Protein AF-0000000080299837 (afdb_homodimer)

Solvent-accessible surface area (backbone atoms only — not comparable to full-atom values): 19880 Å² total; per-residue (Å²): 116,81,46,73,67,51,47,51,30,42,38,20,53,54,34,51,61,45,67,79,32,87,87,33,42,41,55,60,46,53,35,42,39,52,46,53,14,32,24,50,31,26,43,76,69,47,40,73,75,50,91,54,60,31,30,46,52,96,68,22,53,34,41,49,59,63,48,52,47,48,40,41,57,57,64,48,94,64,79,73,88,48,62,82,64,42,62,65,49,46,41,59,93,62,23,40,37,66,84,62,75,44,54,62,91,61,51,50,72,69,50,47,52,29,43,50,53,28,44,73,70,45,71,85,52,54,43,66,58,46,25,59,65,45,59,36,62,36,34,48,52,20,55,57,43,29,76,79,34,68,80,45,22,65,47,48,71,63,41,38,16,50,55,60,62,34,49,69,67,46,49,49,50,33,44,52,54,51,54,53,52,56,71,76,101,116,82,46,73,67,49,47,51,31,41,38,20,53,53,32,50,62,45,68,79,31,89,87,34,44,41,54,60,46,53,34,42,39,53,48,52,14,31,25,49,31,26,41,74,70,45,40,72,76,50,93,53,59,32,29,45,51,95,68,22,55,34,40,48,60,63,50,52,46,48,41,40,55,58,65,48,94,65,78,75,88,50,62,84,64,42,62,65,49,45,39,58,95,64,25,40,39,66,84,62,74,44,56,62,92,62,52,51,72,71,47,46,54,30,43,50,53,28,45,73,71,44,71,85,51,56,44,67,58,46,25,59,65,46,58,36,62,36,34,47,51,18,54,56,43,27,75,76,35,70,81,44,22,64,47,50,70,63,42,38,16,50,55,61,63,32,50,71,67,46,50,51,52,34,46,52,53,51,54,53,52,56,70,73,98

Radius of gyration: 21.67 Å; Cα contacts (8 Å, |Δi|>4): 555; c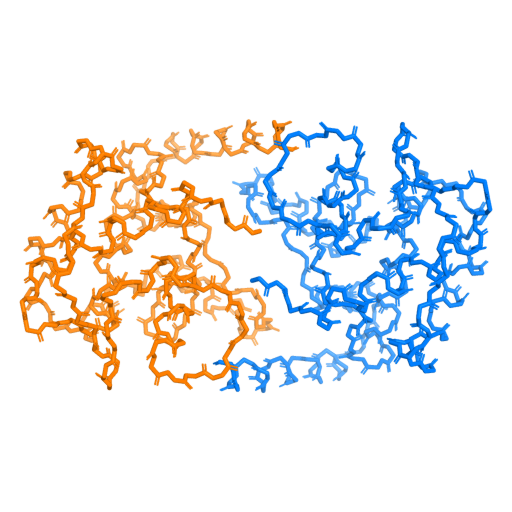hains: 2; bounding box: 44×64×51 Å

InterPro domains:
  IPR025272 Antitoxin SocA-like, Panacea domain [PF13274] (30-139)

Sequence (370 aa):
MKTAIQIAKIRAVVLYIMQSFTQGVDYIKLFKILYFAQQDHLVKYGKVIVEDSFRALKHGPVPAYTYKALQIAEGKPLDGNFDEFLSDIEVRDKKVYTSAVPDMDYISGANKRCLDAAIAKYKDTDPYDLSDLSHDSAWEEAMTRIQDDPQKNFITIIDIARAGKATEDMVDYIREKQIVKNALSMKTAIQIAKIRAVVLYIMQSFTQGVDYIKLFKILYFAQQDHLVKYGKVIVEDSFRALKHGPVPAYTYKALQIAEGKPLDGNFDEFLSDIEVRDKKVYTSAVPDMDYISGANKRCLDAAIAKYKDTDPYDLSDLSHDSAWEEAMTRIQDDPQKNFITIIDIARAGKATEDMVDYIREKQIVKNALS

Secondary structure (DSSP, 8-state):
---HHHHHHHHHHHHHHHTT-TT-EEHHHHHHHHHHHHHHHHHHHSS-SS---EEEETTEEEEHHHHHHHHHHTT----S--HHHHTTEEEETTEEEE-----GGG--HHHHHHHHHHHHHHTTS-HHHHHHHH--HHHHHHHHHHHH-TTTTEE-HHHHHHHTT--HHHHHHHHHHHHHHHHH-/---HHHHHHHHHHHHHHHTT-TT-EEHHHHHHHHHHHHHHHHHHHSS-SS---EEEETTEEEEHHHHHHHHHHTT----S--HHHHTTEEEETTEEEE-----GGG--HHHHHHHHHHHHHHTTS-HHHHHHHH--HHHHHHHHHHHH-TTTTEE-HHHHHHHTT--HHHHHHHHHHHHHHHHH-

Organism: Bacteroides stercoris (NCBI:txid46506)

Nearest PDB structures (foldseek):
  8xks-assembly1_B  TM=2.057E-01  e=2.470E+00  Chlamydomonas reinhardtii
  8xks-assembly1_B  TM=2.056E-01  e=2.881E+00  Chlamydomonas reinhardtii

pLDDT: mean 95.59, std 5.75, range [63.03, 98.88]

Foldseek 3Di:
DDDPLLLLQVLLLLQVLCVVPQPWDAQLLSQLLQLQLQLVLCQVPVDGSGPFWWFADDLATGRDVVVVLQVVLQPDPDDDDSCVSCPQWHDDPRTIHGPDHHDCVSADPSSVVSSVVSCVVPVPPDSSVSSVVNCFPQNVVQVVVCVVPVVSGTRDSLSSNVSSVRDPVSSVVSVVVVVVVVVVD/DDDPLLLLQVLLLLQALCVLPQPWDAQLLSQLLQLQLQLVLCQVPVDGSGPFWWFADDLATGRDVVVVLQVVLQPDPDDDDSCVSCPQWHDDPRTIHGPDHHDCVSADPSSVVSSVVSCVVPVPPDSSVSSVVRCFPQNVVQVVVCVVPVVSGTRDSLSSNVSSVRDPVSSVVSVVVVVVVVVVD

Structure (mmCIF, N/CA/C/O backbone):
data_AF-0000000080299837-model_v1
#
loop_
_entity.id
_entity.type
_entity.pdbx_description
1 polymer 'DUF4065 domain-containing protein'
#
loop_
_atom_site.group_PDB
_atom_site.id
_atom_site.type_symbol
_atom_site.label_atom_id
_atom_site.label_alt_id
_atom_site.label_comp_id
_atom_site.label_asym_id
_atom_site.label_entity_id
_atom_site.label_seq_id
_atom_site.pdbx_PDB_ins_code
_atom_site.Cartn_x
_atom_site.Cartn_y
_atom_site.Cartn_z
_atom_site.occupancy
_atom_site.B_iso_or_equiv
_atom_site.auth_seq_id
_atom_site.auth_comp_id
_atom_site.auth_asym_id
_atom_site.auth_atom_id
_atom_site.pdbx_PDB_model_num
ATOM 1 N N . MET A 1 1 ? -8.008 -1.471 3.404 1 66 1 MET A N 1
ATOM 2 C CA . MET A 1 1 ? -8.477 -2.732 3.969 1 66 1 MET A CA 1
ATOM 3 C C . MET A 1 1 ? -9.18 -3.578 2.908 1 66 1 MET A C 1
ATOM 5 O O . MET A 1 1 ? -9.883 -3.045 2.049 1 66 1 MET A O 1
ATOM 9 N N . LYS A 1 2 ? -8.836 -4.836 2.996 1 81.69 2 LYS A N 1
ATOM 10 C CA . LYS A 1 2 ? -9.445 -5.73 2.021 1 81.69 2 LYS A CA 1
ATOM 11 C C . LYS A 1 2 ? -10.898 -6.031 2.385 1 81.69 2 LYS A C 1
ATOM 13 O O . LYS A 1 2 ? -11.25 -6.066 3.564 1 81.69 2 LYS A O 1
ATOM 18 N N . THR A 1 3 ? -11.742 -6.219 1.388 1 86.31 3 THR A N 1
ATOM 19 C CA . THR A 1 3 ? -13.141 -6.582 1.595 1 86.31 3 THR A CA 1
ATOM 20 C C . THR A 1 3 ? -13.273 -8.062 1.93 1 86.31 3 THR A C 1
ATOM 22 O O . THR A 1 3 ? -12.336 -8.844 1.704 1 86.31 3 THR A O 1
ATOM 25 N N . ALA A 1 4 ? -14.445 -8.445 2.43 1 88.5 4 ALA A N 1
ATOM 26 C CA . ALA A 1 4 ? -14.719 -9.844 2.748 1 88.5 4 ALA A CA 1
ATOM 27 C C . ALA A 1 4 ? -14.625 -10.719 1.501 1 88.5 4 ALA A C 1
ATOM 29 O O . ALA A 1 4 ? -14.148 -11.859 1.566 1 88.5 4 ALA A O 1
ATOM 30 N N . ILE A 1 5 ? -15.086 -10.172 0.392 1 92.56 5 ILE A N 1
ATOM 31 C CA . ILE A 1 5 ? -15.078 -10.922 -0.856 1 92.56 5 ILE A CA 1
ATOM 32 C C . ILE A 1 5 ? -13.641 -11.102 -1.346 1 92.56 5 ILE A C 1
ATOM 34 O O . ILE A 1 5 ? -13.281 -12.172 -1.837 1 92.56 5 ILE A O 1
ATOM 38 N N . GLN A 1 6 ? -12.828 -10.062 -1.2 1 93.88 6 GLN A N 1
ATOM 39 C CA . GLN A 1 6 ? -11.43 -10.148 -1.587 1 93.88 6 GLN A CA 1
ATOM 40 C C . GLN A 1 6 ? -10.688 -11.18 -0.744 1 93.88 6 GLN A C 1
ATOM 42 O O . GLN A 1 6 ? -9.891 -11.961 -1.269 1 93.88 6 GLN A O 1
ATOM 47 N N . ILE A 1 7 ? -11.016 -11.18 0.531 1 94.94 7 ILE A N 1
ATOM 48 C CA . ILE A 1 7 ? -10.391 -12.117 1.458 1 94.94 7 ILE A CA 1
ATOM 49 C C . ILE A 1 7 ? -10.812 -13.539 1.119 1 94.94 7 ILE A C 1
ATOM 51 O O . ILE A 1 7 ? -9.977 -14.453 1.08 1 94.94 7 ILE A O 1
ATOM 55 N N . ALA A 1 8 ? -12.07 -13.719 0.83 1 96.38 8 ALA A N 1
ATOM 56 C CA . ALA A 1 8 ? -12.594 -15.039 0.482 1 96.38 8 ALA A CA 1
ATOM 57 C C . ALA A 1 8 ? -11.945 -15.57 -0.792 1 96.38 8 ALA A C 1
ATOM 59 O O . ALA A 1 8 ? -11.664 -16.766 -0.902 1 96.38 8 ALA A O 1
ATOM 60 N N . LYS A 1 9 ? -11.742 -14.695 -1.702 1 97.81 9 LYS A N 1
ATOM 61 C CA . LYS A 1 9 ? -11.117 -15.094 -2.961 1 97.81 9 LYS A CA 1
ATOM 62 C C . LYS A 1 9 ? -9.656 -15.477 -2.754 1 97.81 9 LYS A C 1
ATOM 64 O O . LYS A 1 9 ? -9.188 -16.469 -3.297 1 97.81 9 LYS A O 1
ATOM 69 N N . ILE A 1 10 ? -8.914 -14.664 -2.021 1 98.38 10 ILE A N 1
ATOM 70 C CA . ILE A 1 10 ? -7.531 -14.984 -1.71 1 98.38 10 ILE A CA 1
ATOM 71 C C . ILE A 1 10 ? -7.457 -16.359 -1.036 1 98.38 10 ILE A C 1
ATOM 73 O O . ILE A 1 10 ? -6.641 -17.203 -1.415 1 98.38 10 ILE A O 1
ATOM 77 N N . ARG A 1 11 ? -8.312 -16.531 -0.1 1 98.31 11 ARG A N 1
ATOM 78 C CA . ARG A 1 11 ? -8.336 -17.781 0.636 1 98.31 11 ARG A CA 1
ATOM 79 C C . ARG A 1 11 ? -8.633 -18.953 -0.295 1 98.31 11 ARG A C 1
ATOM 81 O O . ARG A 1 11 ? -7.957 -19.984 -0.231 1 98.31 11 ARG A O 1
ATOM 88 N N . ALA A 1 12 ? -9.633 -18.828 -1.131 1 98.75 12 ALA A N 1
ATOM 89 C CA . ALA A 1 12 ? -10.008 -19.906 -2.055 1 98.75 12 ALA A CA 1
ATOM 90 C C . ALA A 1 12 ? -8.844 -20.281 -2.957 1 98.75 12 ALA A C 1
ATOM 92 O O . ALA A 1 12 ? -8.594 -21.469 -3.191 1 98.75 12 ALA A O 1
ATOM 93 N N . VAL A 1 13 ? -8.148 -19.328 -3.432 1 98.81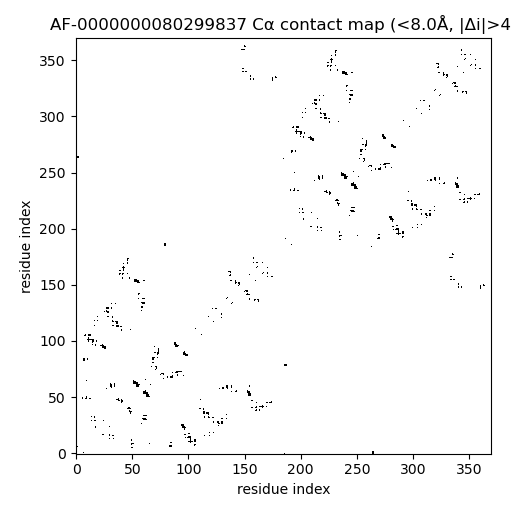 13 VAL A N 1
ATOM 94 C CA . VAL A 1 13 ? -7.047 -19.547 -4.363 1 98.81 13 VAL A CA 1
ATOM 95 C C . VAL A 1 13 ? -5.891 -20.234 -3.637 1 98.81 13 VAL A C 1
ATOM 97 O O . VAL A 1 13 ? -5.289 -21.172 -4.16 1 98.81 13 VAL A O 1
ATOM 100 N N . VAL A 1 14 ? -5.555 -19.766 -2.443 1 98.69 14 VAL A N 1
ATOM 101 C CA . VAL A 1 14 ? -4.484 -20.359 -1.647 1 98.69 14 VAL A CA 1
ATOM 102 C C . VAL A 1 14 ? -4.816 -21.828 -1.354 1 98.69 14 VAL A C 1
ATOM 104 O O . VAL A 1 14 ? -3.977 -22.703 -1.538 1 98.69 14 VAL A O 1
ATOM 107 N N . LEU A 1 15 ? -6.047 -22.062 -0.951 1 98.5 15 LEU A N 1
ATOM 108 C CA . LEU A 1 15 ? -6.477 -23.422 -0.647 1 98.5 15 LEU A CA 1
ATOM 109 C C . LEU A 1 15 ? -6.434 -24.297 -1.896 1 98.5 15 LEU A C 1
ATOM 111 O O . LEU A 1 15 ? -6.125 -25.484 -1.815 1 98.5 15 LEU A O 1
ATOM 115 N N . TYR A 1 16 ? -6.781 -23.734 -3 1 98.75 16 TYR A N 1
ATOM 116 C CA . TYR A 1 16 ? -6.754 -24.484 -4.254 1 98.75 16 TYR A CA 1
ATOM 117 C C . TYR A 1 16 ? -5.348 -24.984 -4.562 1 98.75 16 TYR A C 1
ATOM 119 O O . TYR A 1 16 ? -5.16 -26.156 -4.914 1 98.75 16 TYR A O 1
ATOM 127 N N . ILE A 1 17 ? -4.371 -24.125 -4.461 1 98.69 17 ILE A N 1
ATOM 128 C CA . ILE A 1 17 ? -2.982 -24.5 -4.688 1 98.69 17 ILE A CA 1
ATOM 129 C C . ILE A 1 17 ? -2.576 -25.594 -3.695 1 98.69 17 ILE A C 1
ATOM 131 O O . ILE A 1 17 ? -1.934 -26.578 -4.07 1 98.69 17 ILE A O 1
ATOM 135 N N . MET A 1 18 ? -2.992 -25.453 -2.492 1 98 18 MET A N 1
ATOM 136 C CA . MET A 1 18 ? -2.545 -26.312 -1.403 1 98 18 MET A CA 1
ATOM 137 C C . MET A 1 18 ? -3.084 -27.719 -1.577 1 98 18 MET A C 1
ATOM 139 O O . MET A 1 18 ? -2.553 -28.672 -0.994 1 98 18 MET A O 1
ATOM 143 N N . GLN A 1 19 ? -4.125 -27.922 -2.336 1 96.81 19 GLN A N 1
ATOM 144 C CA . GLN A 1 19 ? -4.688 -29.25 -2.576 1 96.81 19 GLN A CA 1
ATOM 145 C C . GLN A 1 19 ? -3.648 -30.188 -3.186 1 96.81 19 GLN A C 1
ATOM 147 O O . GLN A 1 19 ? -3.736 -31.406 -3.029 1 96.81 19 GLN A O 1
ATOM 152 N N . SER A 1 20 ? -2.717 -29.625 -3.789 1 96.06 20 SER A N 1
ATOM 153 C CA . SER A 1 20 ? -1.698 -30.438 -4.457 1 96.06 20 SER A CA 1
ATOM 154 C C . SER A 1 20 ? -0.569 -30.797 -3.502 1 96.06 20 SER A C 1
ATOM 156 O O . SER A 1 20 ? 0.362 -31.516 -3.879 1 96.06 20 SER A O 1
ATOM 158 N N . PHE A 1 21 ? -0.669 -30.312 -2.271 1 96.75 21 PHE A N 1
ATOM 159 C CA . PHE A 1 21 ? 0.379 -30.531 -1.285 1 96.75 21 PHE A CA 1
ATOM 160 C C . PHE A 1 21 ? -0.2 -31.141 -0.009 1 96.75 21 PHE A C 1
ATOM 162 O O . PHE A 1 21 ? -0.287 -30.453 1.017 1 96.75 21 PHE A O 1
ATOM 169 N N . THR A 1 22 ? -0.445 -32.406 0.002 1 90.62 22 THR A N 1
ATOM 170 C CA . THR A 1 22 ? -1.14 -33.094 1.079 1 90.62 22 THR A CA 1
ATOM 171 C C . THR A 1 22 ? -0.284 -33.125 2.342 1 90.62 22 THR A C 1
ATOM 173 O O . THR A 1 22 ? -0.805 -33.281 3.447 1 90.62 22 THR A O 1
ATOM 176 N N . GLN A 1 23 ? 1.011 -33 2.18 1 94 23 GLN A N 1
ATOM 177 C CA . GLN A 1 23 ? 1.896 -33.031 3.338 1 94 23 GLN A CA 1
ATOM 178 C C . GLN A 1 23 ? 2.354 -31.609 3.703 1 94 23 GLN A C 1
ATOM 180 O O . GLN A 1 23 ? 3.383 -31.438 4.359 1 94 23 GLN A O 1
ATOM 185 N N . GLY A 1 24 ? 1.698 -30.672 3.193 1 96.81 24 GLY A N 1
ATOM 186 C CA . GLY A 1 24 ? 2.057 -29.297 3.463 1 96.81 24 GLY A CA 1
ATOM 187 C C . GLY A 1 24 ? 2.939 -28.688 2.389 1 96.81 24 GLY A C 1
ATOM 188 O O . GLY A 1 24 ? 3.447 -29.391 1.52 1 96.81 24 GLY A O 1
ATOM 189 N N . VAL A 1 25 ? 3.051 -27.391 2.4 1 98.06 25 VAL A N 1
ATOM 190 C CA . VAL A 1 25 ? 3.877 -26.672 1.437 1 98.06 25 VAL A CA 1
ATOM 191 C C . VAL A 1 25 ? 4.574 -25.5 2.127 1 98.06 25 VAL A C 1
ATOM 193 O O . VAL A 1 25 ? 3.994 -24.844 2.994 1 98.06 25 VAL A O 1
ATOM 196 N N . ASP A 1 26 ? 5.82 -25.328 1.762 1 97.56 26 ASP A N 1
ATOM 197 C C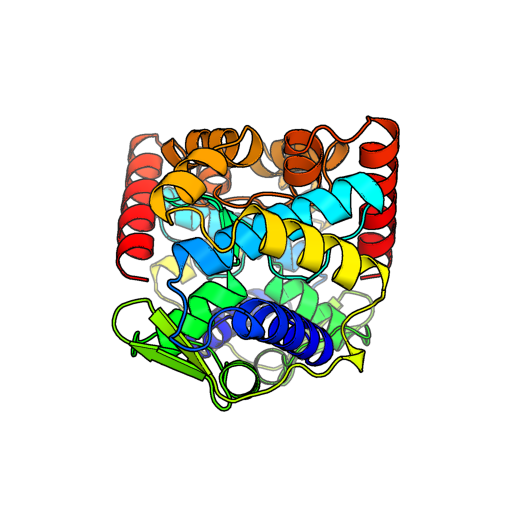A . ASP A 1 26 ? 6.539 -24.219 2.371 1 97.56 26 ASP A CA 1
ATOM 198 C C . ASP A 1 26 ? 6.117 -22.891 1.751 1 97.56 26 ASP A C 1
ATOM 200 O O . ASP A 1 26 ? 5.551 -22.859 0.657 1 97.56 26 ASP A O 1
ATOM 204 N N . TYR A 1 27 ? 6.422 -21.766 2.475 1 97 27 TYR A N 1
ATOM 205 C CA . TYR A 1 27 ? 6.078 -20.406 2.049 1 97 27 TYR A CA 1
ATOM 206 C C . TYR A 1 27 ? 6.57 -20.141 0.632 1 97 27 TYR A C 1
ATOM 208 O O . TYR A 1 27 ? 5.809 -19.672 -0.216 1 97 27 TYR A O 1
ATOM 216 N N . ILE A 1 28 ? 7.812 -20.469 0.418 1 97.81 28 ILE A N 1
ATOM 217 C CA . ILE A 1 28 ? 8.469 -20.094 -0.831 1 97.81 28 ILE A CA 1
ATOM 218 C C . ILE A 1 28 ? 7.746 -20.75 -2.008 1 97.81 28 ILE A C 1
ATOM 220 O O . ILE A 1 28 ? 7.344 -20.062 -2.951 1 97.81 28 ILE A O 1
ATOM 224 N N . LYS A 1 29 ? 7.523 -22.031 -1.945 1 97.81 29 LYS A N 1
ATOM 225 C CA . LYS A 1 29 ? 6.859 -22.734 -3.033 1 97.81 29 LYS A CA 1
ATOM 226 C C . LYS A 1 29 ? 5.438 -22.219 -3.242 1 97.81 29 LYS A C 1
ATOM 228 O O . LYS A 1 29 ? 5.023 -21.969 -4.375 1 97.81 29 LYS A O 1
ATOM 233 N N . LEU A 1 30 ? 4.691 -22.031 -2.168 1 98.56 30 LEU A N 1
ATOM 234 C CA . LEU A 1 30 ? 3.316 -21.547 -2.238 1 98.56 30 LEU A CA 1
ATOM 235 C C . LEU A 1 30 ? 3.254 -20.172 -2.902 1 98.56 30 LEU A C 1
ATOM 237 O O . LEU A 1 30 ? 2.473 -19.969 -3.834 1 98.56 30 LEU A O 1
ATOM 241 N N . PHE A 1 31 ? 4.094 -19.266 -2.449 1 98.62 31 PHE A N 1
ATOM 242 C CA . PHE A 1 31 ? 4.074 -17.891 -2.93 1 98.62 31 PHE A CA 1
ATOM 243 C C . PHE A 1 31 ? 4.508 -17.812 -4.391 1 98.62 31 PHE A C 1
ATOM 245 O O . PHE A 1 31 ? 3.963 -17.031 -5.164 1 98.62 31 PHE A O 1
ATOM 252 N N . LYS A 1 32 ? 5.488 -18.656 -4.746 1 98.75 32 LYS A N 1
ATOM 253 C CA . LYS A 1 32 ? 5.988 -18.594 -6.113 1 98.75 32 LYS A CA 1
ATOM 254 C C . LYS A 1 32 ? 4.977 -19.188 -7.094 1 98.75 32 LYS A C 1
ATOM 256 O O . LYS A 1 32 ? 4.812 -18.672 -8.203 1 98.75 32 LYS A O 1
ATOM 261 N N . ILE A 1 33 ? 4.348 -20.219 -6.684 1 98.75 33 ILE A N 1
ATOM 262 C CA . ILE A 1 33 ? 3.32 -20.781 -7.547 1 98.75 33 ILE A CA 1
ATOM 263 C C . ILE A 1 33 ? 2.199 -19.766 -7.754 1 98.75 33 ILE A C 1
ATOM 265 O O . ILE A 1 33 ? 1.745 -19.562 -8.883 1 98.75 33 ILE A O 1
ATOM 269 N N . LEU A 1 34 ? 1.755 -19.125 -6.699 1 98.81 34 LEU A N 1
ATOM 270 C CA . LEU A 1 34 ? 0.743 -18.078 -6.797 1 98.81 34 LEU A CA 1
ATOM 271 C C . LEU A 1 34 ? 1.221 -16.953 -7.699 1 98.81 34 LEU A C 1
ATOM 273 O O . LEU A 1 34 ? 0.459 -16.438 -8.531 1 98.81 34 LEU A O 1
ATOM 277 N N . TYR A 1 35 ? 2.461 -16.578 -7.586 1 98.88 35 TYR A N 1
ATOM 278 C CA . TYR A 1 35 ? 3.031 -15.477 -8.352 1 98.88 35 TYR A CA 1
ATOM 279 C C . TYR A 1 35 ? 3.037 -15.797 -9.844 1 98.88 35 TYR A C 1
ATOM 281 O O . TYR A 1 35 ? 2.613 -14.977 -10.656 1 98.88 35 TYR A O 1
ATOM 289 N N . PHE A 1 36 ? 3.549 -16.922 -10.18 1 98.88 36 PHE A N 1
ATOM 290 C CA . PHE A 1 36 ? 3.65 -17.312 -11.586 1 98.88 36 PHE A CA 1
ATOM 291 C C . PHE A 1 36 ? 2.266 -17.469 -12.203 1 98.88 36 PHE A C 1
ATOM 293 O O . PHE A 1 36 ? 2.059 -17.109 -13.367 1 98.88 36 PHE A O 1
ATOM 300 N N . ALA A 1 37 ? 1.32 -18.016 -11.422 1 98.88 37 ALA A N 1
ATOM 301 C CA . ALA A 1 37 ? -0.053 -18.094 -11.906 1 98.88 37 ALA A CA 1
ATOM 302 C C . ALA A 1 37 ? -0.632 -16.703 -12.164 1 98.88 37 ALA A C 1
ATOM 304 O O . ALA A 1 37 ? -1.276 -16.484 -13.188 1 98.88 37 ALA A O 1
ATOM 305 N N . GLN A 1 38 ? -0.44 -15.828 -11.25 1 98.5 38 GLN A N 1
ATOM 306 C CA . GLN A 1 38 ? -0.9 -14.453 -11.375 1 98.5 38 GLN A CA 1
ATOM 307 C C . GLN A 1 38 ? -0.263 -13.766 -12.578 1 98.5 38 GLN A C 1
ATOM 309 O O . GLN A 1 38 ? -0.94 -13.062 -13.328 1 98.5 38 GLN A O 1
ATOM 314 N N . GLN A 1 39 ? 1.029 -13.938 -12.703 1 98.81 39 GLN A N 1
ATOM 315 C CA . GLN A 1 39 ? 1.743 -13.359 -13.836 1 98.81 39 GLN A CA 1
ATOM 316 C C . GLN A 1 39 ? 1.155 -13.844 -15.164 1 98.81 39 GLN A C 1
ATOM 318 O O . GLN A 1 39 ? 0.881 -13.039 -16.062 1 98.81 39 GLN A O 1
ATOM 323 N N . ASP A 1 40 ? 0.979 -15.141 -15.242 1 98.81 40 ASP A N 1
ATOM 324 C CA . ASP A 1 40 ? 0.4 -15.734 -16.438 1 98.81 40 ASP A CA 1
ATOM 325 C C . ASP A 1 40 ? -0.992 -15.172 -16.719 1 98.81 40 ASP A C 1
ATOM 327 O O . ASP A 1 40 ? -1.335 -14.883 -17.875 1 98.81 40 ASP A O 1
ATOM 331 N N . HIS A 1 41 ? -1.817 -15.047 -15.695 1 98.88 41 HIS A N 1
ATOM 332 C CA . HIS A 1 41 ? -3.18 -14.547 -15.844 1 98.88 41 HIS A CA 1
ATOM 333 C C . HIS A 1 41 ? -3.186 -13.094 -16.312 1 98.88 41 HIS A C 1
ATOM 335 O O . HIS A 1 41 ? -4.039 -12.703 -17.109 1 98.88 41 HIS A O 1
ATOM 341 N N . LEU A 1 42 ? -2.281 -12.297 -15.844 1 98.75 42 LEU A N 1
ATOM 342 C CA . LEU A 1 42 ? -2.154 -10.914 -16.281 1 98.75 42 LEU A CA 1
ATOM 343 C C . LEU A 1 42 ? -1.777 -10.836 -17.75 1 98.75 42 LEU A C 1
ATOM 345 O O . LEU A 1 42 ? -2.324 -10.023 -18.5 1 98.75 42 LEU A O 1
ATOM 349 N N . VAL A 1 43 ? -0.852 -11.703 -18.125 1 98.81 43 VAL A N 1
ATOM 350 C CA . VAL A 1 43 ? -0.374 -11.711 -19.5 1 98.81 43 VAL A CA 1
ATOM 351 C C . VAL A 1 43 ? -1.51 -12.117 -20.438 1 98.81 43 VAL A C 1
ATOM 353 O O . VAL A 1 43 ? -1.683 -11.523 -21.5 1 98.81 43 VAL A O 1
ATOM 356 N N . LYS A 1 44 ? -2.311 -13.039 -20 1 98.62 44 LYS A N 1
ATOM 357 C CA . LYS A 1 44 ? -3.301 -13.633 -20.891 1 98.62 44 LYS A CA 1
ATOM 358 C C . LYS A 1 44 ? -4.617 -12.859 -20.844 1 98.62 44 LYS A C 1
ATOM 360 O O . LYS A 1 44 ? -5.297 -12.727 -21.859 1 98.62 44 LYS A O 1
ATOM 365 N N . TYR A 1 45 ? -5 -12.344 -19.625 1 98.38 45 TYR A N 1
ATOM 366 C CA . TYR A 1 45 ? -6.359 -11.844 -19.469 1 98.38 45 TYR A CA 1
ATOM 367 C C . TYR A 1 45 ? -6.355 -10.406 -18.969 1 98.38 45 TYR A C 1
ATOM 369 O O . TYR A 1 45 ? -7.398 -9.75 -18.938 1 98.38 45 TYR A O 1
ATOM 377 N N . GLY A 1 46 ? -5.219 -9.891 -18.531 1 98.25 46 GLY A N 1
ATOM 378 C CA . GLY A 1 46 ? -5.094 -8.508 -18.094 1 98.25 46 GLY A CA 1
ATOM 379 C C . GLY A 1 46 ? -5.715 -8.25 -16.734 1 98.25 46 GLY A C 1
ATOM 380 O O . GLY A 1 46 ? -6.012 -7.109 -16.391 1 98.25 46 GLY A O 1
ATOM 381 N N . LYS A 1 47 ? -5.926 -9.359 -15.984 1 97.69 47 LYS A N 1
ATOM 382 C CA . LYS A 1 47 ? -6.543 -9.266 -14.664 1 97.69 47 LYS A CA 1
ATOM 383 C C . LYS A 1 47 ? -5.77 -10.094 -13.641 1 97.69 47 LYS A C 1
ATOM 385 O O . LYS A 1 47 ? -5.137 -11.094 -13.992 1 97.69 47 LYS A O 1
ATOM 390 N N . VAL A 1 48 ? -5.848 -9.602 -12.43 1 98.12 48 VAL A N 1
ATOM 391 C CA . VAL A 1 48 ? -5.223 -10.391 -11.375 1 98.12 48 VAL A CA 1
ATOM 392 C C . VAL A 1 48 ? -6.133 -11.555 -10.992 1 98.12 48 VAL A C 1
ATOM 394 O O . VAL A 1 48 ? -7.352 -11.484 -11.18 1 98.12 48 VAL A O 1
ATOM 397 N N . ILE A 1 49 ? -5.535 -12.609 -10.461 1 98.56 49 ILE A N 1
ATOM 398 C CA . ILE A 1 49 ? -6.316 -13.703 -9.891 1 98.56 49 ILE A CA 1
ATOM 399 C C . ILE A 1 49 ? -6.852 -13.297 -8.523 1 98.56 49 ILE A C 1
ATOM 401 O O . ILE A 1 49 ? -8.031 -13.492 -8.227 1 98.56 49 ILE A O 1
ATOM 405 N N . VAL A 1 50 ? -5.992 -12.734 -7.699 1 98.12 50 VAL A N 1
ATOM 406 C CA . VAL A 1 50 ? -6.367 -12.289 -6.363 1 98.12 50 VAL A CA 1
ATOM 407 C C . VAL A 1 50 ? -5.914 -10.844 -6.156 1 98.12 50 VAL A C 1
ATOM 409 O O . VAL A 1 50 ? -4.91 -10.414 -6.73 1 98.12 50 VAL A O 1
ATOM 412 N N . GLU A 1 51 ? -6.676 -10.141 -5.309 1 95.06 51 GLU A N 1
ATOM 413 C CA . GLU A 1 51 ? -6.301 -8.789 -4.922 1 95.06 51 GLU A CA 1
ATOM 414 C C . GLU A 1 51 ? -5.344 -8.797 -3.732 1 95.06 51 GLU A C 1
ATOM 416 O O . GLU A 1 51 ? -5.617 -8.172 -2.705 1 95.06 51 GLU A O 1
ATOM 421 N N . ASP A 1 52 ? -4.285 -9.461 -3.826 1 96.75 52 ASP A N 1
ATOM 422 C CA . ASP A 1 52 ? -3.162 -9.484 -2.896 1 96.75 52 ASP A CA 1
ATOM 423 C C . ASP A 1 52 ? -1.923 -8.844 -3.514 1 96.75 52 ASP A C 1
ATOM 425 O O . ASP A 1 52 ? -1.368 -9.359 -4.484 1 96.75 52 ASP A O 1
ATOM 429 N N . SER A 1 53 ? -1.46 -7.723 -2.951 1 95.69 53 SER A N 1
ATOM 430 C CA . SER A 1 53 ? -0.297 -7.031 -3.498 1 95.69 53 SER A CA 1
ATOM 431 C C . SER A 1 53 ? 0.986 -7.809 -3.227 1 95.69 53 SER A C 1
ATOM 433 O O . SER A 1 53 ? 1.154 -8.383 -2.148 1 95.69 53 SER A O 1
ATOM 435 N N . PHE A 1 54 ? 1.867 -7.77 -4.199 1 97.88 54 PHE A N 1
ATOM 436 C CA . PHE A 1 54 ? 3.146 -8.445 -4.031 1 97.88 54 PHE A CA 1
ATOM 437 C C . PHE A 1 54 ? 4.238 -7.449 -3.656 1 97.88 54 PHE A C 1
ATOM 439 O O . PHE A 1 54 ? 4.27 -6.332 -4.168 1 97.88 54 PHE A O 1
ATOM 446 N N . ARG A 1 55 ? 5.086 -7.848 -2.816 1 97.69 55 ARG A N 1
ATOM 447 C CA . ARG A 1 55 ? 6.254 -7.086 -2.383 1 97.69 55 ARG A CA 1
ATOM 448 C C . ARG A 1 55 ? 7.535 -7.883 -2.592 1 97.69 55 ARG A C 1
ATOM 450 O O . ARG A 1 55 ? 7.52 -9.117 -2.555 1 97.69 55 ARG A O 1
ATOM 457 N N . ALA A 1 56 ? 8.609 -7.152 -2.824 1 97.62 56 ALA A N 1
ATOM 458 C CA . ALA A 1 56 ? 9.898 -7.801 -3.045 1 97.62 56 ALA A CA 1
ATOM 459 C C . ALA A 1 56 ? 10.602 -8.094 -1.721 1 97.62 56 ALA A C 1
ATOM 461 O O . ALA A 1 56 ? 10.781 -7.191 -0.896 1 97.62 56 ALA A O 1
ATOM 462 N N . LEU A 1 57 ? 10.992 -9.312 -1.481 1 95.81 57 LEU A N 1
ATOM 463 C CA . LEU A 1 57 ? 11.836 -9.758 -0.38 1 95.81 57 LEU A CA 1
ATOM 464 C C . LEU A 1 57 ? 13 -10.602 -0.895 1 95.81 57 LEU A C 1
ATOM 466 O O . LEU A 1 57 ? 13.164 -10.766 -2.105 1 95.81 57 LEU A O 1
ATOM 470 N N . LYS A 1 58 ? 13.75 -11.102 -0.036 1 94.38 58 LYS A N 1
ATOM 471 C CA . LYS A 1 58 ? 15 -11.773 -0.361 1 94.38 58 LYS A CA 1
ATOM 472 C C . LYS A 1 58 ? 14.773 -12.93 -1.326 1 94.38 58 LYS A C 1
ATOM 474 O O . LYS A 1 58 ? 15.508 -13.094 -2.301 1 94.38 58 LYS A O 1
ATOM 479 N N . HIS A 1 59 ? 13.734 -13.695 -1.119 1 97.25 59 HIS A N 1
ATOM 480 C CA . HIS A 1 59 ? 13.539 -14.914 -1.889 1 97.25 59 HIS A CA 1
ATOM 481 C C . HIS A 1 59 ? 12.516 -14.711 -3 1 97.25 59 HIS A C 1
ATOM 483 O O . HIS A 1 59 ? 11.945 -15.672 -3.516 1 97.25 59 HIS A O 1
ATOM 489 N N . GLY A 1 60 ? 12.227 -13.453 -3.33 1 97.88 60 GLY A N 1
ATOM 490 C CA . GLY A 1 60 ? 11.352 -13.164 -4.453 1 97.88 60 GLY A CA 1
ATOM 491 C C . GLY A 1 60 ? 10.078 -12.445 -4.047 1 97.88 60 GLY A C 1
ATOM 492 O O . GLY A 1 60 ? 9.953 -11.977 -2.908 1 97.88 60 GLY A O 1
ATOM 493 N N . PRO A 1 61 ? 9.133 -12.281 -5.008 1 98.56 61 PRO A N 1
ATOM 494 C CA . PRO A 1 61 ? 7.863 -11.617 -4.715 1 98.56 61 PRO A CA 1
ATOM 495 C C . PRO A 1 61 ? 7.004 -12.398 -3.723 1 98.56 61 PRO A C 1
ATOM 497 O O . PRO A 1 61 ? 6.887 -13.625 -3.83 1 98.56 61 PRO A O 1
ATOM 500 N N . VAL A 1 62 ? 6.453 -11.664 -2.787 1 98 62 VAL A N 1
ATOM 501 C CA . VAL A 1 62 ? 5.641 -12.281 -1.747 1 98 62 VAL A CA 1
ATOM 502 C C . VAL A 1 62 ? 4.277 -11.602 -1.683 1 98 62 VAL A C 1
ATOM 504 O O . VAL A 1 62 ? 4.188 -10.367 -1.706 1 98 62 VAL A O 1
ATOM 507 N N . PRO A 1 63 ? 3.182 -12.398 -1.707 1 98.19 63 PRO A N 1
ATOM 508 C CA . PRO A 1 63 ? 1.865 -11.797 -1.483 1 98.19 63 PRO A CA 1
ATOM 509 C C . PRO A 1 63 ? 1.688 -11.281 -0.057 1 98.19 63 PRO A C 1
ATOM 511 O O . PRO A 1 63 ? 1.634 -12.07 0.888 1 98.19 63 PRO A O 1
ATOM 514 N N . ALA A 1 64 ? 1.521 -10.031 0.103 1 95.69 64 ALA A N 1
ATOM 515 C CA . ALA A 1 64 ? 1.672 -9.336 1.375 1 95.69 64 ALA A CA 1
ATOM 516 C C . ALA A 1 64 ? 0.609 -9.773 2.377 1 95.69 64 ALA A C 1
ATOM 518 O O . ALA A 1 64 ? 0.916 -10.039 3.541 1 95.69 64 ALA A O 1
ATOM 519 N N . TYR A 1 65 ? -0.64 -9.789 1.943 1 95.38 65 TYR A N 1
ATOM 520 C CA . TYR A 1 65 ? -1.723 -10.172 2.842 1 95.38 65 TYR A CA 1
ATOM 521 C C . TYR A 1 65 ? -1.562 -11.617 3.309 1 95.38 65 TYR A C 1
ATOM 523 O O . TYR A 1 65 ? -1.654 -11.906 4.504 1 95.38 65 TYR A O 1
ATOM 531 N N . THR A 1 66 ? -1.353 -12.508 2.379 1 97.31 66 THR A N 1
ATOM 532 C CA . THR A 1 66 ? -1.184 -13.93 2.658 1 97.31 66 THR A CA 1
ATOM 533 C C . THR A 1 66 ? 0.014 -14.164 3.576 1 97.31 66 THR A C 1
ATOM 535 O O . THR A 1 66 ? -0.075 -14.922 4.539 1 97.31 66 THR A O 1
ATOM 538 N N . TYR A 1 67 ? 1.075 -13.5 3.309 1 96.69 67 TYR A N 1
ATOM 539 C CA . TYR A 1 67 ? 2.297 -13.641 4.094 1 96.69 67 TYR A CA 1
ATOM 540 C C . TYR A 1 67 ? 2.07 -13.219 5.539 1 96.69 67 TYR A C 1
ATOM 542 O O . TYR A 1 67 ? 2.436 -13.938 6.469 1 96.69 67 TYR A O 1
ATOM 550 N N . LYS A 1 68 ? 1.501 -12.094 5.707 1 94 68 LYS A N 1
ATOM 551 C CA . LYS A 1 68 ? 1.221 -11.602 7.051 1 94 68 LYS A CA 1
ATOM 552 C C . LYS A 1 68 ? 0.311 -12.555 7.812 1 94 68 LYS A C 1
ATOM 554 O O . LYS A 1 68 ? 0.552 -12.852 8.984 1 94 68 LYS A O 1
ATOM 559 N N . ALA A 1 69 ? -0.739 -13.023 7.156 1 95.19 69 ALA A N 1
ATOM 560 C CA . ALA A 1 69 ? -1.673 -13.961 7.77 1 95.19 69 ALA A CA 1
ATOM 561 C C . ALA A 1 69 ? -0.954 -15.227 8.234 1 95.19 69 ALA A C 1
ATOM 563 O O . ALA A 1 69 ? -1.17 -15.703 9.352 1 95.19 69 ALA A O 1
ATOM 564 N N . LEU A 1 70 ? -0.109 -15.727 7.391 1 96.75 70 LEU A N 1
ATOM 565 C CA . LEU A 1 70 ? 0.585 -16.969 7.699 1 96.75 70 LEU A CA 1
ATOM 566 C C . LEU A 1 70 ? 1.608 -16.766 8.812 1 96.75 70 LEU A C 1
ATOM 568 O O . LEU A 1 70 ? 1.839 -17.656 9.625 1 96.75 70 LEU A O 1
ATOM 572 N N . GLN A 1 71 ? 2.223 -15.602 8.828 1 94.75 71 GLN A N 1
ATOM 573 C CA . GLN A 1 71 ? 3.125 -15.273 9.922 1 94.75 71 GLN A CA 1
ATOM 574 C C . GLN A 1 71 ? 2.381 -15.242 11.258 1 94.75 71 GLN A C 1
ATOM 576 O O . GLN A 1 71 ? 2.896 -15.711 12.273 1 94.75 71 GLN A O 1
ATOM 581 N N . ILE A 1 72 ? 1.241 -14.695 11.227 1 92.5 72 ILE A N 1
ATOM 582 C CA . ILE A 1 72 ? 0.415 -14.656 12.43 1 92.5 72 ILE A CA 1
ATOM 583 C C . ILE A 1 72 ? 0.059 -16.078 12.867 1 92.5 72 ILE A C 1
ATOM 585 O O . ILE A 1 72 ? 0.113 -16.391 14.055 1 92.5 72 ILE A O 1
ATOM 589 N N . ALA A 1 73 ? -0.289 -16.891 11.914 1 94.62 73 ALA A N 1
ATOM 590 C CA . ALA A 1 73 ? -0.602 -18.281 12.203 1 94.62 73 ALA A CA 1
ATOM 591 C C . ALA A 1 73 ? 0.583 -18.984 12.852 1 94.62 73 ALA A C 1
ATOM 593 O O . ALA A 1 73 ? 0.402 -19.906 13.656 1 94.62 73 ALA A O 1
ATOM 594 N N . GLU A 1 74 ? 1.732 -18.562 12.523 1 94.19 74 GLU A N 1
ATOM 595 C CA . GLU A 1 74 ? 2.943 -19.156 13.078 1 94.19 74 GLU A CA 1
ATOM 596 C C . GLU A 1 74 ? 3.27 -18.594 14.453 1 94.19 74 GLU A C 1
ATOM 598 O O . GLU A 1 74 ? 4.199 -19.047 15.117 1 94.19 74 GLU A O 1
ATOM 603 N N . GLY A 1 75 ? 2.576 -17.469 14.898 1 90.56 75 GLY A N 1
ATOM 604 C CA . GLY A 1 75 ? 2.744 -16.969 16.25 1 90.56 75 GLY A CA 1
ATOM 605 C C . GLY A 1 75 ? 3.406 -15.602 16.312 1 90.56 75 GLY A C 1
ATOM 606 O O . GLY A 1 75 ? 3.691 -15.086 17.391 1 90.56 75 GLY A O 1
ATOM 607 N N . LYS A 1 76 ? 3.676 -15.055 15.156 1 89.81 76 LYS A N 1
ATOM 608 C CA . LYS A 1 76 ? 4.25 -13.711 15.172 1 89.81 76 LYS A CA 1
ATOM 609 C C . LYS A 1 76 ? 3.248 -12.688 15.695 1 89.81 76 LYS A C 1
ATOM 611 O O . LYS A 1 76 ? 2.068 -12.727 15.336 1 89.81 76 LYS A O 1
ATOM 616 N N . PRO A 1 77 ? 3.707 -11.789 16.562 1 84.44 77 PRO A N 1
ATOM 617 C CA . PRO A 1 77 ? 2.809 -10.789 17.156 1 84.44 77 PRO A CA 1
ATOM 618 C C . PRO A 1 77 ? 2.535 -9.617 16.219 1 84.44 77 PRO A C 1
ATOM 620 O O . PRO A 1 77 ? 3.016 -8.508 16.469 1 84.44 77 PRO A O 1
ATOM 623 N N . LEU A 1 78 ? 1.877 -9.883 15.211 1 81.88 78 LEU A N 1
ATOM 624 C CA . LEU A 1 78 ? 1.5 -8.836 14.266 1 81.88 78 LEU A CA 1
ATOM 625 C C . LEU A 1 78 ? 0.039 -8.438 14.445 1 81.88 78 LEU A C 1
ATOM 627 O O . LEU A 1 78 ? -0.758 -9.219 14.977 1 81.88 78 LEU A O 1
ATOM 631 N N . ASP A 1 79 ? -0.247 -7.223 14.031 1 76.31 79 ASP A N 1
ATOM 632 C CA . ASP A 1 79 ? -1.6 -6.699 14.195 1 76.31 79 ASP A CA 1
ATOM 633 C C . ASP A 1 79 ? -2.5 -7.137 13.039 1 76.31 79 ASP A C 1
ATOM 635 O O . ASP A 1 79 ? -2.016 -7.418 11.938 1 76.31 79 ASP A O 1
ATOM 639 N N . GLY A 1 80 ? -3.812 -7.152 13.359 1 78.25 80 GLY A N 1
ATOM 640 C CA . GLY A 1 80 ? -4.805 -7.422 12.328 1 78.25 80 GLY A CA 1
ATOM 641 C C . GLY A 1 80 ? -5.652 -8.641 12.633 1 78.25 80 GLY A C 1
ATOM 642 O O . GLY A 1 80 ? -5.289 -9.469 13.469 1 78.25 80 GLY A O 1
ATOM 643 N N . ASN A 1 81 ? -6.797 -8.633 12 1 81.5 81 ASN A N 1
ATOM 644 C CA . ASN A 1 81 ? -7.699 -9.773 12.109 1 81.5 81 ASN A CA 1
ATOM 645 C C . ASN A 1 81 ? -7.691 -10.625 10.844 1 81.5 81 ASN A C 1
ATOM 647 O O . ASN A 1 81 ? -8.102 -10.156 9.781 1 81.5 81 ASN A O 1
ATOM 651 N N . PHE A 1 82 ? -7.211 -11.836 10.992 1 91.56 82 PHE A N 1
ATOM 652 C CA . PHE A 1 82 ? -7.094 -12.734 9.844 1 91.56 82 PHE A CA 1
ATOM 653 C C . PHE A 1 82 ? -7.863 -14.023 10.086 1 91.56 82 PHE A C 1
ATOM 655 O O . PHE A 1 82 ? -7.574 -15.047 9.469 1 91.56 82 PHE A O 1
ATOM 662 N N . ASP A 1 83 ? -8.797 -13.977 10.984 1 91.19 83 ASP A N 1
ATOM 663 C CA . ASP A 1 83 ? -9.492 -15.18 11.445 1 91.19 83 ASP A CA 1
ATOM 664 C C . ASP A 1 83 ? -10.188 -15.891 10.281 1 91.19 83 ASP A C 1
ATOM 666 O O . ASP A 1 83 ? -10.133 -17.109 10.18 1 91.19 83 ASP A O 1
ATOM 670 N N . GLU A 1 84 ? -10.836 -15.148 9.5 1 91.69 84 GLU A N 1
ATOM 671 C CA . GLU A 1 84 ? -11.562 -15.727 8.383 1 91.69 84 GLU A CA 1
ATOM 672 C C . GLU A 1 84 ? -10.617 -16.438 7.414 1 91.69 84 GLU A C 1
ATOM 674 O O . GLU A 1 84 ? -10.906 -17.531 6.949 1 91.69 84 GLU A O 1
ATOM 679 N N . PHE A 1 85 ? -9.531 -15.867 7.148 1 95.56 85 PHE A N 1
ATOM 680 C CA . PHE A 1 85 ? -8.539 -16.422 6.234 1 95.56 85 PHE A CA 1
ATOM 681 C C . PHE A 1 85 ? -7.879 -17.656 6.84 1 95.56 85 PHE A C 1
ATOM 683 O O . PHE A 1 85 ? -7.617 -18.625 6.137 1 95.56 85 PHE A O 1
ATOM 690 N N . LEU A 1 86 ? -7.637 -17.641 8.07 1 96.69 86 LEU A N 1
ATOM 691 C CA . LEU A 1 86 ? -6.766 -18.625 8.719 1 96.69 86 LEU A CA 1
ATOM 692 C C . LEU A 1 86 ? -7.57 -19.828 9.211 1 96.69 86 LEU A C 1
ATOM 694 O O . LEU A 1 86 ? -6.996 -20.797 9.719 1 96.69 86 LEU A O 1
ATOM 698 N N . SER A 1 87 ? -8.898 -19.734 9.055 1 95.88 87 SER A N 1
ATOM 699 C CA . SER A 1 87 ? -9.711 -20.844 9.523 1 95.88 87 SER A CA 1
ATOM 700 C C . SER A 1 87 ? -9.227 -22.172 8.945 1 95.88 87 SER A C 1
ATOM 702 O O . SER A 1 87 ? -9.188 -22.344 7.727 1 95.88 87 SER A O 1
ATOM 704 N N . ASP A 1 88 ? -8.75 -23.156 9.805 1 96.56 88 ASP A N 1
ATOM 705 C CA . ASP A 1 88 ? -8.305 -24.5 9.477 1 96.56 88 ASP A CA 1
ATOM 706 C C . ASP A 1 88 ? -6.965 -24.469 8.734 1 96.56 88 ASP A C 1
ATOM 708 O O . ASP A 1 88 ? -6.676 -25.344 7.922 1 96.56 88 ASP A O 1
ATOM 712 N N . ILE A 1 89 ? -6.219 -23.438 8.867 1 97.38 89 ILE A N 1
ATOM 713 C CA . ILE A 1 89 ? -4.867 -23.344 8.336 1 97.38 89 ILE A CA 1
ATOM 714 C C . ILE A 1 89 ? -3.859 -23.312 9.477 1 97.38 89 ILE A C 1
ATOM 716 O O . ILE A 1 89 ? -4.031 -22.562 10.445 1 97.38 89 ILE A O 1
ATOM 720 N N . GLU A 1 90 ? -2.912 -24.141 9.375 1 96.94 90 GLU A N 1
ATOM 721 C CA . GLU A 1 90 ? -1.844 -24.219 10.367 1 96.94 90 GLU A CA 1
ATOM 722 C C . GLU A 1 90 ? -0.479 -23.984 9.727 1 96.94 90 GLU A C 1
ATOM 724 O O . GLU A 1 90 ? -0.267 -24.312 8.555 1 96.94 90 GLU A O 1
ATOM 729 N N . VAL A 1 91 ? 0.376 -23.359 10.469 1 97.81 91 VAL A N 1
ATOM 730 C CA . VAL A 1 91 ? 1.737 -23.141 9.992 1 97.81 91 VAL A CA 1
ATOM 731 C C . VAL A 1 91 ? 2.736 -23.656 11.031 1 97.81 91 VAL A C 1
ATOM 733 O O . VAL A 1 91 ? 2.633 -23.328 12.219 1 97.81 91 VAL A O 1
ATOM 736 N N . ARG A 1 92 ? 3.658 -24.516 10.602 1 96.31 92 ARG A N 1
ATOM 737 C CA . ARG A 1 92 ? 4.773 -25.016 11.406 1 96.31 92 ARG A CA 1
ATOM 738 C C . ARG A 1 92 ? 6.086 -24.906 10.633 1 96.31 92 ARG A C 1
ATOM 740 O O . ARG A 1 92 ? 6.223 -25.5 9.555 1 96.31 92 ARG A O 1
ATOM 747 N N . ASP A 1 93 ? 7.031 -24.094 11.141 1 95.38 93 ASP A N 1
ATOM 748 C CA . ASP A 1 93 ? 8.352 -23.969 10.531 1 95.38 93 ASP A CA 1
ATOM 749 C C . ASP A 1 93 ? 8.242 -23.531 9.07 1 95.38 93 ASP A C 1
ATOM 751 O O . ASP A 1 93 ? 8.812 -24.156 8.18 1 95.38 93 ASP A O 1
ATOM 755 N N . LYS A 1 94 ? 7.48 -22.609 8.781 1 96 94 LYS A N 1
ATOM 756 C CA . LYS A 1 94 ? 7.301 -21.938 7.492 1 96 94 LYS A CA 1
ATOM 757 C C . LYS A 1 94 ? 6.656 -22.875 6.477 1 96 94 LYS A C 1
ATOM 759 O O . LYS A 1 94 ? 6.762 -22.656 5.27 1 96 94 LYS A O 1
ATOM 764 N N . LYS A 1 95 ? 6.016 -23.891 7.027 1 97.88 95 LYS A N 1
ATOM 765 C CA . LYS A 1 95 ? 5.238 -24.828 6.211 1 97.88 95 LYS A CA 1
ATOM 766 C C . LYS A 1 95 ? 3.75 -24.719 6.531 1 97.88 95 LYS A C 1
ATOM 768 O O . LYS A 1 95 ? 3.361 -24.688 7.699 1 97.88 95 LYS A O 1
ATOM 773 N N . VAL A 1 96 ? 2.955 -24.672 5.52 1 98.44 96 VAL A N 1
ATOM 774 C CA . VAL A 1 96 ? 1.523 -24.438 5.664 1 98.44 96 VAL A CA 1
ATOM 775 C C . VAL A 1 96 ? 0.758 -25.75 5.488 1 98.44 96 VAL A C 1
ATOM 777 O O . VAL A 1 96 ? 1.03 -26.516 4.559 1 98.44 96 VAL A O 1
ATOM 780 N N . TYR A 1 97 ? -0.153 -25.984 6.352 1 97.88 97 TYR A N 1
ATOM 781 C CA . TYR A 1 97 ? -1.002 -27.172 6.328 1 97.88 97 TYR A CA 1
ATOM 782 C C . TYR A 1 97 ? -2.475 -26.781 6.41 1 97.88 97 TYR A C 1
ATOM 784 O O . TYR A 1 97 ? -2.832 -25.781 7.047 1 97.88 97 TYR A O 1
ATOM 792 N N . THR A 1 98 ? -3.281 -27.547 5.738 1 97.19 98 THR A N 1
ATOM 793 C CA . THR A 1 98 ? -4.715 -27.312 5.863 1 97.19 98 THR A CA 1
ATOM 794 C C . THR A 1 98 ? -5.508 -28.547 5.465 1 97.19 98 THR A C 1
ATOM 796 O O . THR A 1 98 ? -5.035 -29.375 4.672 1 97.19 98 THR A O 1
ATOM 799 N N . SER A 1 99 ? -6.688 -28.672 6.07 1 94.94 99 SER A N 1
ATOM 800 C CA . SER A 1 99 ? -7.652 -29.688 5.668 1 94.94 99 SER A CA 1
ATOM 801 C C . SER A 1 99 ? -8.844 -29.078 4.953 1 94.94 99 SER A C 1
ATOM 803 O O . SER A 1 99 ? -9.734 -29.797 4.488 1 94.94 99 SER A O 1
ATOM 805 N N . ALA A 1 100 ? -8.766 -27.766 4.887 1 96.56 100 ALA A N 1
ATOM 806 C CA . ALA A 1 100 ? -9.883 -27.062 4.266 1 96.56 100 ALA A CA 1
ATOM 807 C C . ALA A 1 100 ? -9.867 -27.234 2.752 1 96.56 100 ALA A C 1
ATOM 809 O O . ALA A 1 100 ? -8.82 -27.484 2.156 1 96.56 100 ALA A O 1
ATOM 810 N N . VAL A 1 101 ? -11.086 -27.109 2.15 1 97 101 VAL A N 1
ATOM 811 C CA . VAL A 1 101 ? -11.242 -27.188 0.702 1 97 101 VAL A CA 1
ATOM 812 C C . VAL A 1 101 ? -11.602 -25.812 0.138 1 97 101 VAL A C 1
ATOM 814 O O . VAL A 1 101 ? -12.312 -25.047 0.786 1 97 101 VAL A O 1
ATOM 817 N N . PRO A 1 102 ? -11.078 -25.547 -1.027 1 98.12 102 PRO A N 1
ATOM 818 C CA . PRO A 1 102 ? -11.375 -24.234 -1.604 1 98.12 102 PRO A CA 1
ATOM 819 C C . PRO A 1 102 ? -12.844 -24.078 -1.985 1 98.12 102 PRO A C 1
ATOM 821 O O . PRO A 1 102 ? -13.469 -25.031 -2.457 1 98.12 102 PRO A O 1
ATOM 824 N N . ASP A 1 103 ? -13.398 -22.938 -1.685 1 98.19 103 ASP A N 1
ATOM 825 C CA . ASP A 1 103 ? -14.688 -22.578 -2.27 1 98.19 103 ASP A CA 1
ATOM 826 C C . ASP A 1 103 ? -14.539 -22.234 -3.75 1 98.19 103 ASP A C 1
ATOM 828 O O . ASP A 1 103 ? -14.117 -21.141 -4.098 1 98.19 103 ASP A O 1
ATOM 832 N N . MET A 1 104 ? -14.992 -23.109 -4.625 1 98.25 104 MET A N 1
ATOM 833 C CA . MET A 1 104 ? -14.75 -23.016 -6.062 1 98.25 104 MET A CA 1
ATOM 834 C C . MET A 1 104 ? -15.578 -21.891 -6.676 1 98.25 104 MET A C 1
ATOM 836 O O . MET A 1 104 ? -15.336 -21.484 -7.812 1 98.25 104 MET A O 1
ATOM 840 N N . ASP A 1 105 ? -16.531 -21.297 -5.918 1 98.19 105 ASP A N 1
ATOM 841 C CA . ASP A 1 105 ? -17.359 -20.188 -6.406 1 98.19 105 ASP A CA 1
ATOM 842 C C . ASP A 1 105 ? -16.5 -18.938 -6.637 1 98.19 105 ASP A C 1
ATOM 844 O O . ASP A 1 105 ? -16.891 -18.047 -7.406 1 98.19 105 ASP A O 1
ATOM 848 N N . TYR A 1 106 ? -15.328 -18.969 -6.012 1 98.12 106 TYR A N 1
ATOM 849 C CA . TYR A 1 106 ? -14.477 -17.781 -6.109 1 98.12 106 TYR A CA 1
ATOM 850 C C . TYR A 1 106 ? -13.406 -17.969 -7.172 1 98.12 106 TYR A C 1
ATOM 852 O O . TYR A 1 106 ? -12.594 -17.078 -7.41 1 98.12 106 TYR A O 1
ATOM 860 N N . ILE A 1 107 ? -13.367 -19.078 -7.848 1 98.44 107 ILE A N 1
ATOM 861 C CA . ILE A 1 107 ? -12.328 -19.391 -8.82 1 98.44 107 ILE A CA 1
ATOM 862 C C . ILE A 1 107 ? -12.953 -19.594 -10.195 1 98.44 107 ILE A C 1
ATOM 864 O O . ILE A 1 107 ? -13.602 -20.625 -10.445 1 98.44 107 ILE A O 1
ATOM 868 N N . SER A 1 108 ? -12.711 -18.656 -11.055 1 98.31 108 SER A N 1
ATOM 869 C CA . SER A 1 108 ? -13.258 -18.75 -12.406 1 98.31 108 SER A CA 1
ATOM 870 C C . SER A 1 108 ? -12.492 -19.781 -13.242 1 98.31 108 SER A C 1
ATOM 872 O O . SER A 1 108 ? -11.422 -20.234 -12.836 1 98.31 108 SER A O 1
ATOM 874 N N . GLY A 1 109 ? -13.047 -20.109 -14.422 1 98.38 109 GLY A N 1
ATOM 875 C CA . GLY A 1 109 ? -12.352 -21 -15.336 1 98.38 109 GLY A CA 1
ATOM 876 C C . GLY A 1 109 ? -10.992 -20.469 -15.75 1 98.38 109 GLY A C 1
ATOM 877 O O . GLY A 1 109 ? -10.023 -21.234 -15.844 1 98.38 109 GLY A O 1
ATOM 878 N N . ALA A 1 110 ? -10.906 -19.219 -16.031 1 98.56 110 ALA A N 1
ATOM 879 C CA . ALA A 1 110 ? -9.641 -18.578 -16.422 1 98.56 110 ALA A CA 1
ATOM 880 C C . ALA A 1 110 ? -8.625 -18.672 -15.281 1 98.56 110 ALA A C 1
ATOM 882 O O . ALA A 1 110 ? -7.445 -18.938 -15.523 1 98.56 110 ALA A O 1
ATOM 883 N N . ASN A 1 111 ? -9.102 -18.391 -14.039 1 98.69 111 ASN A N 1
ATOM 884 C CA . ASN A 1 111 ? -8.227 -18.531 -12.883 1 98.69 111 ASN A CA 1
ATOM 885 C C . ASN A 1 111 ? -7.664 -19.953 -12.789 1 98.69 111 ASN A C 1
ATOM 887 O O . ASN A 1 111 ? -6.453 -20.125 -12.648 1 98.69 111 ASN A O 1
ATOM 891 N N . LYS A 1 112 ? -8.555 -20.875 -12.883 1 98.69 112 LYS A N 1
ATOM 892 C CA . LYS A 1 112 ? -8.211 -22.281 -12.727 1 98.69 112 LYS A CA 1
ATOM 893 C C . LYS A 1 112 ? -7.168 -22.719 -13.75 1 98.69 112 LYS A C 1
ATOM 895 O O . LYS A 1 112 ? -6.254 -23.484 -13.438 1 98.69 112 LYS A O 1
ATOM 900 N N . ARG A 1 113 ? -7.348 -22.297 -14.945 1 98.75 113 ARG A N 1
ATOM 901 C CA . ARG A 1 113 ? -6.422 -22.656 -16.016 1 98.75 113 ARG A CA 1
ATOM 902 C C . ARG A 1 113 ? -5 -22.219 -15.68 1 98.75 113 ARG A C 1
ATOM 904 O O . ARG A 1 113 ? -4.055 -23 -15.828 1 98.75 113 ARG A O 1
ATOM 911 N N . CYS A 1 114 ? -4.852 -21.016 -15.25 1 98.81 114 CYS A N 1
ATOM 912 C CA . CYS A 1 114 ? -3.531 -20.484 -14.922 1 98.81 114 CYS A CA 1
ATOM 913 C C . CYS A 1 114 ? -2.977 -21.156 -13.664 1 98.81 114 CYS A C 1
ATOM 915 O O . CYS A 1 114 ? -1.781 -21.438 -13.586 1 98.81 114 CYS A O 1
ATOM 917 N N . LEU A 1 115 ? -3.816 -21.359 -12.703 1 98.88 115 LEU A N 1
ATOM 918 C CA . LEU A 1 115 ? -3.4 -22.047 -11.477 1 98.88 115 LEU A CA 1
ATOM 919 C C . LEU A 1 115 ? -2.938 -23.469 -11.781 1 98.88 115 LEU A C 1
ATOM 921 O O . LEU A 1 115 ? -1.878 -23.891 -11.312 1 98.88 115 LEU A O 1
ATOM 925 N N . ASP A 1 116 ? -3.711 -24.156 -12.594 1 98.81 116 ASP A N 1
ATOM 926 C CA . ASP A 1 116 ? -3.363 -25.531 -12.961 1 98.81 116 ASP A CA 1
ATOM 927 C C . ASP A 1 116 ? -2.025 -25.578 -13.695 1 98.81 116 ASP A C 1
ATOM 929 O O . ASP A 1 116 ? -1.206 -26.469 -13.445 1 98.81 116 ASP A O 1
ATOM 933 N N . ALA A 1 117 ? -1.858 -24.688 -14.57 1 98.81 117 ALA A N 1
ATOM 934 C CA . ALA A 1 117 ? -0.618 -24.641 -15.344 1 98.81 117 ALA A CA 1
ATOM 935 C C . ALA A 1 117 ? 0.584 -24.406 -14.438 1 98.81 117 ALA A C 1
ATOM 937 O O . ALA A 1 117 ? 1.62 -25.062 -14.586 1 98.81 117 ALA A O 1
ATOM 938 N N . ALA A 1 118 ? 0.483 -23.438 -13.516 1 98.75 118 ALA A N 1
ATOM 939 C CA . ALA A 1 118 ? 1.575 -23.141 -12.594 1 98.75 118 ALA A CA 1
ATOM 940 C C . ALA A 1 118 ? 1.858 -24.312 -11.672 1 98.75 118 ALA A C 1
ATOM 942 O O . ALA A 1 118 ? 3.018 -24.672 -11.445 1 98.75 118 ALA A O 1
ATOM 943 N N . ILE A 1 119 ? 0.833 -24.922 -11.141 1 98.69 119 ILE A N 1
ATOM 944 C CA . ILE A 1 119 ? 0.98 -26.062 -10.25 1 98.69 119 ILE A CA 1
ATOM 945 C C . ILE A 1 119 ? 1.673 -27.203 -10.984 1 98.69 119 ILE A C 1
ATOM 947 O O . ILE A 1 119 ? 2.645 -27.781 -10.484 1 98.69 119 ILE A O 1
ATOM 951 N N . ALA A 1 120 ? 1.17 -27.531 -12.172 1 98.5 120 ALA A N 1
ATOM 952 C CA . ALA A 1 120 ? 1.737 -28.625 -12.953 1 98.5 120 ALA A CA 1
ATOM 953 C C . ALA A 1 120 ? 3.219 -28.391 -13.234 1 98.5 120 ALA A C 1
ATOM 955 O O . ALA A 1 120 ? 4.023 -29.312 -13.188 1 98.5 120 ALA A O 1
ATOM 956 N N . LYS A 1 121 ? 3.576 -27.234 -13.453 1 98.31 121 LYS A N 1
ATOM 957 C CA . LYS A 1 121 ? 4.934 -26.891 -13.859 1 98.31 121 LYS A CA 1
ATOM 958 C C . LYS A 1 121 ? 5.879 -26.859 -12.664 1 98.31 121 LYS A C 1
ATOM 960 O O . LYS A 1 121 ? 7.047 -27.234 -12.773 1 98.31 121 LYS A O 1
ATOM 965 N N . TYR A 1 122 ? 5.352 -26.391 -11.484 1 98.06 122 TYR A N 1
ATOM 966 C CA . TYR A 1 122 ? 6.312 -25.984 -10.461 1 98.06 122 TYR A CA 1
ATOM 967 C C . TYR A 1 122 ? 6.137 -26.812 -9.195 1 98.06 122 TYR A C 1
ATOM 969 O O . TYR A 1 122 ? 6.957 -26.75 -8.281 1 98.06 122 TYR A O 1
ATOM 977 N N . LYS A 1 123 ? 5.113 -27.656 -9.078 1 97.25 123 LYS A N 1
ATOM 978 C CA . LYS A 1 123 ? 4.816 -28.359 -7.832 1 97.25 123 LYS A CA 1
ATOM 979 C C . LYS A 1 123 ? 5.992 -29.219 -7.391 1 97.25 123 LYS A C 1
ATOM 981 O O . LYS A 1 123 ? 6.203 -29.422 -6.191 1 97.25 123 LYS A O 1
ATOM 986 N N . ASP A 1 124 ? 6.805 -29.703 -8.352 1 96.88 124 ASP A N 1
ATOM 987 C CA . ASP A 1 124 ? 7.898 -30.594 -8.008 1 96.88 124 ASP A CA 1
ATOM 988 C C . ASP A 1 124 ? 9.242 -29.875 -8.055 1 96.88 124 ASP A C 1
ATOM 990 O O . ASP A 1 124 ? 10.297 -30.5 -7.91 1 96.88 124 ASP A O 1
ATOM 994 N N . THR A 1 125 ? 9.258 -28.641 -8.305 1 97.38 125 THR A N 1
ATOM 995 C CA . THR A 1 125 ? 10.469 -27.828 -8.352 1 97.38 125 THR A CA 1
ATOM 996 C C . THR A 1 125 ? 10.93 -27.469 -6.949 1 97.38 125 THR A C 1
ATOM 998 O O . THR A 1 125 ? 10.109 -27.141 -6.086 1 97.38 125 THR A O 1
ATOM 1001 N N . ASP A 1 126 ? 12.18 -27.531 -6.746 1 97.31 126 ASP A N 1
ATOM 1002 C CA . ASP A 1 126 ? 12.75 -27.109 -5.465 1 97.31 126 ASP A CA 1
ATOM 1003 C C . ASP A 1 126 ? 12.391 -25.672 -5.145 1 97.31 126 ASP A C 1
ATOM 1005 O O . ASP A 1 126 ? 12.43 -24.797 -6.02 1 97.31 126 ASP A O 1
ATOM 1009 N N . PRO A 1 127 ? 12.078 -25.438 -3.9 1 96.5 127 PRO A N 1
ATOM 1010 C CA . PRO A 1 127 ? 11.641 -24.078 -3.527 1 96.5 127 PRO A CA 1
ATOM 1011 C C . PRO A 1 127 ? 12.695 -23.016 -3.83 1 96.5 127 PRO A C 1
ATOM 1013 O O . PRO A 1 127 ? 12.359 -21.906 -4.254 1 96.5 127 PRO A O 1
ATOM 1016 N N . TYR A 1 128 ? 13.945 -23.297 -3.631 1 96.31 128 TYR A N 1
ATOM 1017 C CA . TYR A 1 128 ? 14.984 -22.297 -3.842 1 96.31 128 TYR A CA 1
ATOM 1018 C C . TYR A 1 128 ? 15.242 -22.078 -5.328 1 96.31 128 TYR A C 1
ATOM 1020 O O . TYR A 1 128 ? 15.578 -20.969 -5.754 1 96.31 128 TYR A O 1
ATOM 1028 N N . ASP A 1 129 ? 14.992 -23.109 -6.07 1 97.38 129 ASP A N 1
ATOM 1029 C CA . ASP A 1 129 ? 15.016 -22.938 -7.52 1 97.38 129 ASP A CA 1
ATOM 1030 C C . ASP A 1 129 ? 13.883 -22.031 -7.98 1 97.38 129 ASP A C 1
ATOM 1032 O O . ASP A 1 129 ? 14.07 -21.203 -8.875 1 97.38 129 ASP A O 1
ATOM 1036 N N . LEU A 1 130 ? 12.766 -22.203 -7.387 1 97.38 130 LEU A N 1
ATOM 1037 C CA . LEU A 1 130 ? 11.625 -21.344 -7.695 1 97.38 130 LEU A CA 1
ATOM 1038 C C . LEU A 1 130 ? 11.914 -19.891 -7.312 1 97.38 130 LEU A C 1
ATOM 1040 O O . LEU A 1 130 ? 11.523 -18.969 -8.023 1 97.38 130 LEU A O 1
ATOM 1044 N N . SER A 1 131 ? 12.5 -19.766 -6.141 1 97.69 131 SER A N 1
ATOM 1045 C CA . SER A 1 131 ? 12.922 -18.438 -5.719 1 97.69 131 SER A CA 1
ATOM 1046 C C . SER A 1 131 ? 13.797 -17.766 -6.777 1 97.69 131 SER A C 1
ATOM 1048 O O . SER A 1 131 ? 13.531 -16.641 -7.188 1 97.69 131 SER A O 1
ATOM 1050 N N . ASP A 1 132 ? 14.758 -18.469 -7.273 1 97.81 132 ASP A N 1
ATOM 1051 C CA . ASP A 1 132 ? 15.664 -17.938 -8.281 1 97.81 132 ASP A CA 1
ATOM 1052 C C . ASP A 1 132 ? 14.906 -17.562 -9.562 1 97.81 132 ASP A C 1
ATOM 1054 O O . ASP A 1 132 ? 15.172 -16.531 -10.164 1 97.81 132 ASP A O 1
ATOM 1058 N N . LEU A 1 133 ? 14.008 -18.391 -9.883 1 97.5 133 LEU A N 1
ATOM 1059 C CA . LEU A 1 133 ? 13.219 -18.156 -11.086 1 97.5 133 LEU A CA 1
ATOM 1060 C C . LEU A 1 133 ? 12.367 -16.891 -10.953 1 97.5 133 LEU A C 1
ATOM 1062 O O . LEU A 1 133 ? 12.109 -16.203 -11.938 1 97.5 133 LEU A O 1
ATOM 1066 N N . SER A 1 134 ? 11.922 -16.609 -9.781 1 98.12 134 SER A N 1
ATOM 1067 C CA . SER A 1 134 ? 11.016 -15.484 -9.555 1 98.12 134 SER A CA 1
ATOM 1068 C C . SER A 1 134 ? 11.766 -14.164 -9.5 1 98.12 134 SER A C 1
ATOM 1070 O O . SER A 1 134 ? 11.156 -13.094 -9.43 1 98.12 134 SER A O 1
ATOM 1072 N N . HIS A 1 135 ? 13.102 -14.242 -9.523 1 98.06 135 HIS A N 1
ATOM 1073 C CA . HIS A 1 135 ? 13.914 -13.031 -9.562 1 98.06 135 HIS A CA 1
ATOM 1074 C C . HIS A 1 135 ? 13.914 -12.414 -10.953 1 98.06 135 HIS A C 1
ATOM 1076 O O . HIS A 1 135 ? 14.977 -12.227 -11.555 1 98.06 135 HIS A O 1
ATOM 1082 N N . ASP A 1 136 ? 12.719 -12.086 -11.375 1 98.31 136 ASP A N 1
ATOM 1083 C CA . ASP A 1 136 ? 12.531 -11.508 -12.703 1 98.31 136 ASP A CA 1
ATOM 1084 C C . ASP A 1 136 ? 12.742 -10 -12.688 1 98.31 136 ASP A C 1
ATOM 1086 O O . ASP A 1 136 ? 13.234 -9.445 -11.695 1 98.31 136 ASP A O 1
ATOM 1090 N N . SER A 1 137 ? 12.414 -9.344 -13.805 1 98.38 137 SER A N 1
ATOM 1091 C CA . SER A 1 137 ? 12.695 -7.918 -13.938 1 98.38 137 SER A CA 1
ATOM 1092 C C . SER A 1 137 ? 11.867 -7.105 -12.945 1 98.38 137 SER A C 1
ATOM 1094 O O . SER A 1 137 ? 12.328 -6.074 -12.445 1 98.38 137 SER A O 1
ATOM 1096 N N . ALA A 1 138 ? 10.633 -7.535 -12.68 1 98.44 138 ALA A N 1
ATOM 1097 C CA . ALA A 1 138 ? 9.781 -6.82 -11.727 1 98.44 138 ALA A CA 1
ATOM 1098 C C . ALA A 1 138 ? 10.391 -6.848 -10.328 1 98.44 138 ALA A C 1
ATOM 1100 O O . ALA A 1 138 ? 10.469 -5.816 -9.656 1 98.44 138 ALA A O 1
ATOM 1101 N N . TRP A 1 139 ? 10.805 -8.023 -9.922 1 98.5 139 TRP A N 1
ATOM 1102 C CA . TRP A 1 139 ? 11.438 -8.188 -8.617 1 98.5 139 TRP A CA 1
ATOM 1103 C C . TRP A 1 139 ? 12.766 -7.441 -8.562 1 98.5 139 TRP A C 1
ATOM 1105 O O . TRP A 1 139 ? 13.055 -6.73 -7.59 1 98.5 139 TRP A O 1
ATOM 1115 N N . GLU A 1 140 ? 13.57 -7.547 -9.57 1 98.12 140 GLU A N 1
ATOM 1116 C CA . GLU A 1 140 ? 14.883 -6.914 -9.609 1 98.12 140 GLU A CA 1
ATOM 1117 C C . GLU A 1 140 ? 14.766 -5.395 -9.5 1 98.12 140 GLU A C 1
ATOM 1119 O O . GLU A 1 140 ? 15.562 -4.758 -8.805 1 98.12 140 GLU A O 1
ATOM 1124 N N . GLU A 1 141 ? 13.844 -4.883 -10.195 1 97.25 141 GLU A N 1
ATOM 1125 C CA . GLU A 1 141 ? 13.641 -3.439 -10.141 1 97.25 141 GLU A CA 1
ATOM 1126 C C . GLU A 1 141 ? 13.258 -2.994 -8.727 1 97.25 141 GLU A C 1
ATOM 1128 O O . GLU A 1 141 ? 13.781 -1.996 -8.227 1 97.25 141 GLU A O 1
ATOM 1133 N N . ALA A 1 142 ? 12.359 -3.727 -8.148 1 96.88 142 ALA A N 1
ATOM 1134 C CA . ALA A 1 142 ? 11.953 -3.406 -6.785 1 96.88 142 ALA A CA 1
ATOM 1135 C C . ALA A 1 142 ? 13.133 -3.527 -5.82 1 96.88 142 ALA A C 1
ATOM 1137 O O . ALA A 1 142 ? 13.312 -2.682 -4.941 1 96.88 142 ALA A O 1
ATOM 1138 N N . MET A 1 143 ? 13.938 -4.555 -6.02 1 96.31 143 MET A N 1
ATOM 1139 C CA . MET A 1 143 ? 15.086 -4.785 -5.152 1 96.31 143 MET A CA 1
ATOM 1140 C C . MET A 1 143 ? 16.109 -3.67 -5.297 1 96.31 143 MET A C 1
ATOM 1142 O O . MET A 1 143 ? 16.797 -3.322 -4.336 1 96.31 143 MET A O 1
ATOM 1146 N N . THR A 1 144 ? 16.188 -3.113 -6.461 1 96.25 144 THR A N 1
ATOM 1147 C CA . THR A 1 144 ? 17.078 -1.979 -6.688 1 96.25 144 THR A CA 1
ATOM 1148 C C . THR A 1 144 ? 16.578 -0.742 -5.953 1 96.25 144 THR A C 1
ATOM 1150 O O . THR A 1 144 ? 17.344 -0.049 -5.289 1 96.25 144 THR A O 1
ATOM 1153 N N . ARG A 1 145 ? 15.312 -0.502 -6.016 1 94.94 145 ARG A N 1
ATOM 1154 C CA . ARG A 1 145 ? 14.711 0.668 -5.387 1 94.94 145 ARG A CA 1
ATOM 1155 C C . ARG A 1 145 ? 14.844 0.601 -3.867 1 94.94 145 ARG A C 1
ATOM 1157 O O . ARG A 1 145 ? 15.023 1.627 -3.209 1 94.94 145 ARG A O 1
ATOM 1164 N N . ILE A 1 146 ? 14.797 -0.587 -3.297 1 94.62 146 ILE A N 1
ATOM 1165 C CA . ILE A 1 146 ? 14.719 -0.742 -1.848 1 94.62 146 ILE A CA 1
ATOM 1166 C C . ILE A 1 146 ? 16.078 -0.402 -1.221 1 94.62 146 ILE A C 1
ATOM 1168 O O . ILE A 1 146 ? 16.156 -0.113 -0.025 1 94.62 146 ILE A O 1
ATOM 1172 N N . GLN A 1 147 ? 17.125 -0.427 -2.012 1 92.31 147 GLN A N 1
ATOM 1173 C CA . GLN A 1 147 ? 18.438 -0.063 -1.504 1 92.31 147 GLN A CA 1
ATOM 1174 C C . GLN A 1 147 ? 18.469 1.384 -1.019 1 92.31 147 GLN A C 1
ATOM 1176 O O . GLN A 1 147 ? 19.094 1.696 -0.009 1 92.31 147 GLN A O 1
ATOM 1181 N N . ASP A 1 148 ? 17.734 2.209 -1.723 1 92.94 148 ASP A N 1
ATOM 1182 C CA . ASP A 1 148 ? 17.672 3.625 -1.377 1 92.94 148 ASP A CA 1
ATOM 1183 C C . ASP A 1 148 ? 16.5 3.906 -0.442 1 92.94 148 ASP A C 1
ATOM 1185 O O . ASP A 1 148 ? 16.547 4.824 0.38 1 92.94 148 ASP A O 1
ATOM 1189 N N . ASP A 1 149 ? 15.5 3.203 -0.688 1 95.5 149 ASP A N 1
ATOM 1190 C CA . ASP A 1 149 ? 14.25 3.473 0.018 1 95.5 149 ASP A CA 1
ATOM 1191 C C . ASP A 1 149 ? 13.5 2.178 0.313 1 95.5 149 ASP A C 1
ATOM 1193 O O . ASP A 1 149 ? 12.797 1.648 -0.554 1 95.5 149 ASP A O 1
ATOM 1197 N N . PRO A 1 150 ? 13.523 1.724 1.547 1 94.69 150 PRO A N 1
ATOM 1198 C CA . PRO A 1 150 ? 12.945 0.434 1.924 1 94.69 150 PRO A CA 1
ATOM 1199 C C . PRO A 1 150 ? 11.438 0.368 1.67 1 94.69 150 PRO A C 1
ATOM 1201 O O . PRO A 1 150 ? 10.875 -0.724 1.581 1 94.69 150 PRO A O 1
ATOM 1204 N N . GLN A 1 151 ? 10.711 1.454 1.526 1 94.38 151 GLN A N 1
ATOM 1205 C CA . GLN A 1 151 ? 9.273 1.467 1.297 1 94.38 151 GLN A CA 1
ATOM 1206 C C . GLN A 1 151 ? 8.945 1.175 -0.165 1 94.38 151 GLN A C 1
ATOM 1208 O O . GLN A 1 151 ? 7.789 0.919 -0.509 1 94.38 151 GLN A O 1
ATOM 1213 N N . LYS A 1 152 ? 9.93 1.209 -1.008 1 95.5 152 LYS A N 1
ATOM 1214 C CA . LYS A 1 152 ? 9.688 1.031 -2.438 1 95.5 152 LYS A CA 1
ATOM 1215 C C . LYS A 1 152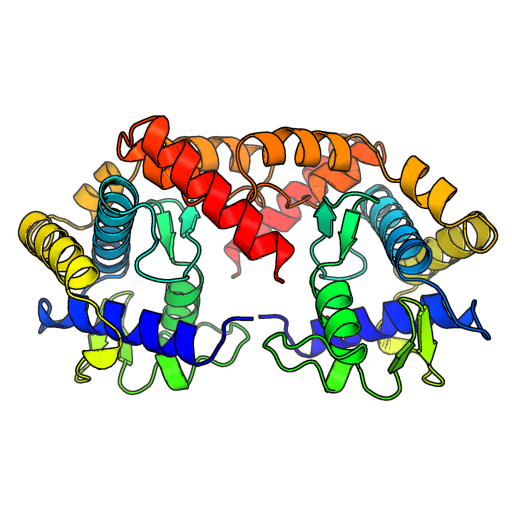 ? 9.812 -0.437 -2.836 1 95.5 152 LYS A C 1
ATOM 1217 O O . LYS A 1 152 ? 10.461 -0.764 -3.834 1 95.5 152 LYS A O 1
ATOM 1222 N N . ASN A 1 153 ? 9.141 -1.332 -2.047 1 95.62 153 ASN A N 1
ATOM 1223 C CA . ASN A 1 153 ? 9.234 -2.771 -2.268 1 95.62 153 ASN A CA 1
ATOM 1224 C C . ASN A 1 153 ? 7.992 -3.311 -2.971 1 95.62 153 ASN A C 1
ATOM 1226 O O . ASN A 1 153 ? 7.914 -4.5 -3.275 1 95.62 153 ASN A O 1
ATOM 1230 N N . PHE A 1 154 ? 7.051 -2.404 -3.271 1 96.12 154 PHE A N 1
ATOM 1231 C CA . PHE A 1 154 ? 5.809 -2.775 -3.938 1 96.12 154 PHE A CA 1
ATOM 1232 C C . PHE A 1 154 ? 6.066 -3.156 -5.391 1 96.12 154 PHE A C 1
ATOM 1234 O O . PHE A 1 154 ? 6.809 -2.469 -6.094 1 96.12 154 PHE A O 1
ATOM 1241 N N . ILE A 1 155 ? 5.496 -4.262 -5.855 1 98.06 155 ILE A N 1
ATOM 1242 C CA . ILE A 1 155 ? 5.551 -4.684 -7.25 1 98.06 155 ILE A CA 1
ATOM 1243 C C . ILE A 1 155 ? 4.176 -4.512 -7.895 1 98.06 155 ILE A C 1
ATOM 1245 O O . ILE A 1 155 ? 3.221 -5.199 -7.523 1 98.06 155 ILE A O 1
ATOM 1249 N N . THR A 1 156 ? 4.078 -3.703 -8.891 1 98.06 156 THR A N 1
ATOM 1250 C CA . THR A 1 156 ? 2.785 -3.383 -9.484 1 98.06 156 THR A CA 1
ATOM 1251 C C . THR A 1 156 ? 2.336 -4.492 -10.43 1 98.06 156 THR A C 1
ATOM 1253 O O . THR A 1 156 ? 3.152 -5.297 -10.883 1 98.06 156 THR A O 1
ATOM 1256 N N . ILE A 1 157 ? 1.062 -4.504 -10.742 1 98.06 157 ILE A N 1
ATOM 1257 C CA . ILE A 1 157 ? 0.543 -5.539 -11.625 1 98.06 157 ILE A CA 1
ATOM 1258 C C . ILE A 1 157 ? 1.068 -5.312 -13.047 1 98.06 157 ILE A C 1
ATOM 1260 O O . ILE A 1 157 ? 1.279 -6.27 -13.797 1 98.06 157 ILE A O 1
ATOM 1264 N N . ILE A 1 158 ? 1.323 -4.09 -13.406 1 98.5 158 ILE A N 1
ATOM 1265 C CA . ILE A 1 158 ? 1.895 -3.797 -14.719 1 98.5 158 ILE A CA 1
ATOM 1266 C C . ILE A 1 158 ? 3.338 -4.293 -14.773 1 98.5 158 ILE A C 1
ATOM 1268 O O . ILE A 1 158 ? 3.764 -4.875 -15.766 1 98.5 158 ILE A O 1
ATOM 1272 N N . ASP A 1 159 ? 4.121 -4.062 -13.688 1 98.44 159 ASP A N 1
ATOM 1273 C CA . ASP A 1 159 ? 5.48 -4.59 -13.625 1 98.44 159 ASP A CA 1
ATOM 1274 C C . ASP A 1 159 ? 5.48 -6.113 -13.75 1 98.44 159 ASP A C 1
ATOM 1276 O O . ASP A 1 159 ? 6.352 -6.688 -14.406 1 98.44 159 ASP A O 1
ATOM 1280 N N . ILE A 1 160 ? 4.523 -6.75 -13.117 1 98.75 160 ILE A N 1
ATOM 1281 C CA . ILE A 1 160 ? 4.418 -8.203 -13.18 1 98.75 160 ILE A CA 1
ATOM 1282 C C . ILE A 1 160 ? 4.094 -8.633 -14.609 1 98.75 160 ILE A C 1
ATOM 1284 O O . ILE A 1 160 ? 4.707 -9.562 -15.141 1 98.75 160 ILE A O 1
ATOM 1288 N N . ALA A 1 161 ? 3.137 -7.961 -15.234 1 98.81 161 ALA A N 1
ATOM 1289 C CA . ALA A 1 161 ? 2.756 -8.281 -16.609 1 98.81 161 ALA A CA 1
ATOM 1290 C C . ALA A 1 161 ? 3.939 -8.109 -17.562 1 98.81 161 ALA A C 1
ATOM 1292 O O . ALA A 1 161 ? 4.176 -8.969 -18.422 1 98.81 161 ALA A O 1
ATOM 1293 N N . ARG A 1 162 ? 4.668 -7.047 -17.391 1 98.69 162 ARG A N 1
ATOM 1294 C CA . ARG A 1 162 ? 5.832 -6.793 -18.234 1 98.69 162 ARG A CA 1
ATOM 1295 C C . ARG A 1 162 ? 6.902 -7.859 -18.031 1 98.69 162 ARG A C 1
ATOM 1297 O O . ARG A 1 162 ? 7.512 -8.328 -18.984 1 98.69 162 ARG A O 1
ATOM 1304 N N . ALA A 1 163 ? 7.141 -8.219 -16.812 1 98.62 163 ALA A N 1
ATOM 1305 C CA . ALA A 1 163 ? 8.109 -9.273 -16.516 1 98.62 163 ALA A CA 1
ATOM 1306 C C . ALA A 1 163 ? 7.719 -10.586 -17.172 1 98.62 163 ALA A C 1
ATOM 1308 O O . ALA A 1 163 ? 8.578 -11.375 -17.562 1 98.62 163 ALA A O 1
ATOM 1309 N N . GLY A 1 164 ? 6.379 -10.828 -17.266 1 98.62 164 GLY A N 1
ATOM 1310 C CA . GLY A 1 164 ? 5.863 -12.008 -17.938 1 98.62 164 GLY A CA 1
ATOM 1311 C C . GLY A 1 164 ? 5.832 -11.867 -19.453 1 98.62 164 GLY A C 1
ATOM 1312 O O . GLY A 1 164 ? 5.316 -12.742 -20.156 1 98.62 164 GLY A O 1
ATOM 1313 N N . LYS A 1 165 ? 6.297 -10.688 -20 1 98.5 165 LYS A N 1
ATOM 1314 C CA . LYS A 1 165 ? 6.43 -10.414 -21.422 1 98.5 165 LYS A CA 1
ATOM 1315 C C . LYS A 1 165 ? 5.066 -10.133 -22.047 1 98.5 165 LYS A C 1
ATOM 1317 O O . LYS A 1 165 ? 4.816 -10.523 -23.203 1 98.5 165 LYS A O 1
ATOM 1322 N N . ALA A 1 166 ? 4.215 -9.57 -21.266 1 98.62 166 ALA A N 1
ATOM 1323 C CA . ALA A 1 166 ? 2.957 -9.109 -21.844 1 98.62 166 ALA A CA 1
ATOM 1324 C C . ALA A 1 166 ? 3.207 -8.141 -23 1 98.62 166 ALA A C 1
ATOM 1326 O O . ALA A 1 166 ? 4.176 -7.379 -22.984 1 98.62 166 ALA A O 1
ATOM 1327 N N . THR A 1 167 ? 2.318 -8.094 -24 1 98.31 167 THR A N 1
ATOM 1328 C CA . THR A 1 167 ? 2.414 -7.129 -25.078 1 98.31 167 THR A CA 1
ATOM 1329 C C . THR A 1 167 ? 2.078 -5.723 -24.594 1 98.31 167 THR A C 1
ATOM 1331 O O . THR A 1 167 ? 1.442 -5.559 -23.547 1 98.31 167 THR A O 1
ATOM 1334 N N . GLU A 1 168 ? 2.521 -4.754 -25.359 1 97.5 168 GLU A N 1
ATOM 1335 C CA . GLU A 1 168 ? 2.207 -3.377 -24.984 1 97.5 168 GLU A CA 1
ATOM 1336 C C . GLU A 1 168 ? 0.704 -3.119 -25.047 1 97.5 168 GLU A C 1
ATOM 1338 O O . GLU A 1 168 ? 0.17 -2.344 -24.25 1 97.5 168 GLU A O 1
ATOM 1343 N N . ASP A 1 169 ? 0.068 -3.824 -25.922 1 98.38 169 ASP A N 1
ATOM 1344 C CA . ASP A 1 169 ? -1.387 -3.717 -25.984 1 98.38 169 ASP A CA 1
ATOM 1345 C C . ASP A 1 169 ? -2.031 -4.203 -24.688 1 98.38 169 ASP A C 1
ATOM 1347 O O . ASP A 1 169 ? -2.977 -3.59 -24.188 1 98.38 169 ASP A O 1
ATOM 1351 N N . MET A 1 170 ? -1.568 -5.277 -24.234 1 98.5 170 MET A N 1
ATOM 1352 C CA . MET A 1 170 ? -2.092 -5.824 -22.984 1 98.5 170 MET A CA 1
ATOM 1353 C C . MET A 1 170 ? -1.783 -4.895 -21.812 1 98.5 170 MET A C 1
ATOM 1355 O O . MET A 1 170 ? -2.633 -4.676 -20.953 1 98.5 170 MET A O 1
ATOM 1359 N N . VAL A 1 171 ? -0.575 -4.391 -21.781 1 98.38 171 VAL A N 1
ATOM 1360 C CA . VAL A 1 171 ? -0.184 -3.453 -20.719 1 98.38 171 VAL A CA 1
ATOM 1361 C C . VAL A 1 171 ? -1.098 -2.23 -20.766 1 98.38 171 VAL A C 1
ATOM 1363 O O . VAL A 1 171 ? -1.539 -1.749 -19.719 1 98.38 171 VAL A O 1
ATOM 1366 N N . ASP A 1 172 ? -1.395 -1.737 -21.938 1 98.12 172 ASP A N 1
ATOM 1367 C CA . ASP A 1 172 ? -2.305 -0.608 -22.094 1 98.12 172 ASP A CA 1
ATOM 1368 C C . ASP A 1 172 ? -3.705 -0.957 -21.594 1 98.12 172 ASP A C 1
ATOM 1370 O O . ASP A 1 172 ? -4.375 -0.125 -20.984 1 98.12 172 ASP A O 1
ATOM 1374 N N . TYR A 1 173 ? -4.117 -2.135 -21.953 1 98.25 173 TYR A N 1
ATOM 1375 C CA . TYR A 1 173 ? -5.414 -2.615 -21.484 1 98.25 173 TYR A CA 1
ATOM 1376 C C . TYR A 1 173 ? -5.477 -2.615 -19.969 1 98.25 173 TYR A C 1
ATOM 1378 O O . TYR A 1 173 ? -6.449 -2.137 -19.375 1 98.25 173 TYR A O 1
ATOM 1386 N N . ILE A 1 174 ? -4.457 -3.125 -19.328 1 98.19 174 ILE A N 1
ATOM 1387 C CA . ILE A 1 174 ? -4.375 -3.182 -17.875 1 98.19 174 ILE A CA 1
ATOM 1388 C C . ILE A 1 174 ? -4.395 -1.767 -17.297 1 98.19 174 ILE A C 1
ATOM 1390 O O . ILE A 1 174 ? -5.102 -1.494 -16.328 1 98.19 174 ILE A O 1
ATOM 1394 N N . ARG A 1 175 ? -3.625 -0.915 -17.844 1 97 175 ARG A N 1
ATOM 1395 C CA . ARG A 1 175 ? -3.547 0.475 -17.406 1 97 175 ARG A CA 1
ATOM 1396 C C . ARG A 1 175 ? -4.918 1.143 -17.453 1 97 175 ARG A C 1
ATOM 1398 O O . ARG A 1 175 ? -5.328 1.804 -16.5 1 97 175 ARG A O 1
ATOM 1405 N N . GLU A 1 176 ? -5.625 0.976 -18.531 1 96.12 176 GLU A N 1
ATOM 1406 C CA . GLU A 1 176 ? -6.945 1.579 -18.703 1 96.12 176 GLU A CA 1
ATOM 1407 C C . GLU A 1 176 ? -7.938 1.047 -17.672 1 96.12 176 GLU A C 1
ATOM 1409 O O . GLU A 1 176 ? -8.766 1.798 -17.156 1 96.12 176 GLU A O 1
ATOM 1414 N N . LYS A 1 177 ? -7.871 -0.182 -17.453 1 95.31 177 LYS A N 1
ATOM 1415 C CA . LYS A 1 177 ? -8.75 -0.781 -16.469 1 95.31 177 LYS A CA 1
ATOM 1416 C C . LYS A 1 177 ? -8.477 -0.213 -15.07 1 95.31 177 LYS A C 1
ATOM 1418 O O . LYS A 1 177 ? -9.406 -0.009 -14.289 1 95.31 177 LYS A O 1
ATOM 1423 N N . GLN A 1 178 ? -7.207 0.019 -14.758 1 93.75 178 GLN A N 1
ATOM 1424 C CA . GLN A 1 178 ? -6.832 0.598 -13.469 1 93.75 178 GLN A CA 1
ATOM 1425 C C . GLN A 1 178 ? -7.324 2.037 -13.352 1 93.75 178 GLN A C 1
ATOM 1427 O O . GLN A 1 178 ? -7.773 2.461 -12.281 1 93.75 178 GLN A O 1
ATOM 1432 N N . ILE A 1 179 ? -7.191 2.777 -14.445 1 91.5 179 ILE A N 1
ATOM 1433 C CA . ILE A 1 179 ? -7.633 4.168 -14.461 1 91.5 179 ILE A CA 1
ATOM 1434 C C . ILE A 1 179 ? -9.141 4.23 -14.203 1 91.5 179 ILE A C 1
ATOM 1436 O O . ILE A 1 179 ? -9.602 5.043 -13.398 1 91.5 179 ILE A O 1
ATOM 1440 N N . VAL A 1 180 ? -9.883 3.309 -14.789 1 88.81 180 VAL A N 1
ATOM 1441 C CA . VAL A 1 180 ? -11.336 3.271 -14.641 1 88.81 180 VAL A CA 1
ATOM 1442 C C . VAL A 1 180 ? -11.703 2.877 -13.211 1 88.81 180 VAL A C 1
ATOM 1444 O O . VAL A 1 180 ? -12.602 3.471 -12.609 1 88.81 180 VAL A O 1
ATOM 1447 N N . LYS A 1 181 ? -11.008 1.937 -12.656 1 85.94 181 LYS A N 1
ATOM 1448 C CA . LYS A 1 181 ? -11.258 1.486 -11.289 1 85.94 181 LYS A CA 1
ATOM 1449 C C . LYS A 1 181 ? -11.008 2.611 -10.289 1 85.94 181 LYS A C 1
ATOM 1451 O O . LYS A 1 181 ? -11.773 2.785 -9.336 1 85.94 181 LYS A O 1
ATOM 1456 N N . ASN A 1 182 ? -9.945 3.344 -10.484 1 80.62 182 ASN A N 1
ATOM 1457 C CA . ASN A 1 182 ? -9.578 4.434 -9.586 1 80.62 182 ASN A CA 1
ATOM 1458 C C . ASN A 1 182 ? -10.578 5.586 -9.664 1 80.62 182 ASN A C 1
ATOM 1460 O O . ASN A 1 182 ? -10.789 6.293 -8.68 1 80.62 182 ASN A O 1
ATOM 1464 N N . ALA A 1 183 ? -11.141 5.844 -10.82 1 74.62 183 ALA A N 1
ATOM 1465 C CA . ALA A 1 183 ? -12.117 6.914 -11.008 1 74.62 183 ALA A CA 1
ATOM 1466 C C . ALA A 1 183 ? -13.43 6.582 -10.305 1 74.62 183 ALA A C 1
ATOM 1468 O O . ALA A 1 183 ? -14.156 7.48 -9.883 1 74.62 183 ALA A O 1
ATOM 1469 N N . LEU A 1 184 ? -13.664 5.293 -10.141 1 65.94 184 LEU A N 1
ATOM 1470 C CA . LEU A 1 184 ? -14.914 4.84 -9.539 1 65.94 184 LEU A CA 1
ATOM 1471 C C . LEU A 1 184 ? -14.773 4.723 -8.023 1 65.94 184 LEU A C 1
ATOM 1473 O O . LEU A 1 184 ? -15.773 4.531 -7.32 1 65.94 184 LEU A O 1
ATOM 1477 N N . SER A 1 185 ? -13.555 4.793 -7.441 1 63.22 185 SER A N 1
ATOM 1478 C CA . SER A 1 185 ? -13.328 4.621 -6.008 1 63.22 185 SER A CA 1
ATOM 1479 C C . SER A 1 185 ? -13.266 5.969 -5.293 1 63.22 185 SER A C 1
ATOM 1481 O O . SER A 1 185 ? -12.891 6.977 -5.895 1 63.22 185 SER A O 1
ATOM 1483 N N . MET B 1 1 ? -3.293 -3.645 7.527 1 66 1 MET B N 1
ATOM 1484 C CA . MET B 1 1 ? -4.324 -3.018 8.352 1 66 1 MET B CA 1
ATOM 1485 C C . MET B 1 1 ? -3.703 -2.207 9.484 1 66 1 MET B C 1
ATOM 1487 O O . MET B 1 1 ? -2.691 -2.611 10.055 1 66 1 MET B O 1
ATOM 1491 N N . LYS B 1 2 ? -4.316 -1.064 9.648 1 81.5 2 LYS B N 1
ATOM 1492 C CA . LYS B 1 2 ? -3.799 -0.208 10.711 1 81.5 2 LYS B CA 1
ATOM 1493 C C . LYS B 1 2 ? -4.227 -0.717 12.086 1 81.5 2 LYS B C 1
ATOM 1495 O O . LYS B 1 2 ? -5.305 -1.296 12.227 1 81.5 2 LYS B O 1
ATOM 1500 N N . THR B 1 3 ? -3.381 -0.539 13.078 1 86.5 3 THR B N 1
ATOM 1501 C CA . THR B 1 3 ? -3.699 -0.909 14.453 1 86.5 3 THR B CA 1
ATOM 1502 C C . THR B 1 3 ? -4.621 0.126 15.094 1 86.5 3 THR B C 1
ATOM 1504 O O . THR B 1 3 ? -4.758 1.24 14.586 1 86.5 3 THR B O 1
ATOM 1507 N N . ALA B 1 4 ? -5.207 -0.243 16.234 1 88.44 4 ALA B N 1
ATOM 1508 C CA . ALA B 1 4 ? -6.074 0.667 16.984 1 88.44 4 ALA B CA 1
ATOM 1509 C C . ALA B 1 4 ? -5.309 1.908 17.438 1 88.44 4 ALA B C 1
ATOM 1511 O O . ALA B 1 4 ? -5.852 3.016 17.422 1 88.44 4 ALA B O 1
ATOM 1512 N N . ILE B 1 5 ? -4.062 1.698 17.797 1 92.62 5 ILE B N 1
ATOM 1513 C CA . ILE B 1 5 ? -3.244 2.801 18.281 1 92.62 5 ILE B CA 1
ATOM 1514 C C . ILE B 1 5 ? -2.9 3.74 17.141 1 92.62 5 ILE B C 1
ATOM 1516 O O . ILE B 1 5 ? -2.904 4.961 17.297 1 92.62 5 ILE B O 1
ATOM 1520 N N . GLN B 1 6 ? -2.611 3.168 15.977 1 93.88 6 GLN B N 1
ATOM 1521 C CA . GLN B 1 6 ? -2.32 3.975 14.797 1 93.88 6 GLN B CA 1
ATOM 1522 C C . GLN B 1 6 ? -3.531 4.809 14.383 1 93.88 6 GLN B C 1
ATOM 1524 O O . GLN B 1 6 ? -3.396 5.984 14.047 1 93.88 6 GLN B O 1
ATOM 1529 N N . ILE B 1 7 ? -4.684 4.176 14.484 1 94.88 7 ILE B N 1
ATOM 1530 C CA . ILE B 1 7 ? -5.93 4.848 14.133 1 94.88 7 ILE B CA 1
ATOM 1531 C C . ILE B 1 7 ? -6.207 5.973 15.125 1 94.88 7 ILE B C 1
ATOM 1533 O O . ILE B 1 7 ? -6.57 7.086 14.727 1 94.88 7 ILE B O 1
ATOM 1537 N N . ALA B 1 8 ? -5.988 5.707 16.391 1 96.38 8 ALA B N 1
ATOM 1538 C CA . ALA B 1 8 ? -6.211 6.703 17.438 1 96.38 8 ALA B CA 1
ATOM 1539 C C . ALA B 1 8 ? -5.289 7.906 17.25 1 96.38 8 ALA B C 1
ATOM 1541 O O . ALA B 1 8 ? -5.695 9.047 17.469 1 96.38 8 ALA B O 1
ATOM 1542 N N . LYS B 1 9 ? -4.105 7.617 16.859 1 97.75 9 LYS B N 1
ATOM 1543 C CA . LYS B 1 9 ? -3.143 8.695 16.656 1 97.75 9 LYS B CA 1
ATOM 1544 C C . LYS B 1 9 ? -3.52 9.539 15.438 1 97.75 9 LYS B C 1
ATOM 1546 O O . LYS B 1 9 ? -3.455 10.773 15.492 1 97.75 9 LYS B O 1
ATOM 1551 N N . ILE B 1 10 ? -3.863 8.898 14.344 1 98.31 10 ILE B N 1
ATOM 1552 C CA . ILE B 1 10 ? -4.309 9.625 13.156 1 98.31 10 ILE B CA 1
ATOM 1553 C C . ILE B 1 10 ? -5.496 10.516 13.516 1 98.31 10 ILE B C 1
ATOM 1555 O O . ILE B 1 10 ? -5.52 11.703 13.156 1 98.31 10 ILE B O 1
ATOM 1559 N N . ARG B 1 11 ? -6.395 9.938 14.195 1 98.25 11 ARG B N 1
ATOM 1560 C CA . ARG B 1 11 ? -7.59 10.672 14.594 1 98.25 11 ARG B CA 1
ATOM 1561 C C . ARG B 1 11 ? -7.23 11.875 15.461 1 98.25 11 ARG B C 1
ATOM 1563 O O . ARG B 1 11 ? -7.73 12.977 15.242 1 98.25 11 ARG B O 1
ATOM 1570 N N . ALA B 1 12 ? -6.398 11.68 16.469 1 98.69 12 ALA B N 1
ATOM 1571 C CA . ALA B 1 12 ? -6 12.758 17.359 1 98.69 12 ALA B CA 1
ATOM 1572 C C . ALA B 1 12 ? -5.363 13.914 16.594 1 98.69 12 ALA B C 1
ATOM 1574 O O . ALA B 1 12 ? -5.652 15.078 16.875 1 98.69 12 ALA B O 1
ATOM 1575 N N . VAL B 1 13 ? -4.547 13.602 15.68 1 98.81 13 VAL B N 1
ATOM 1576 C CA . VAL B 1 13 ? -3.816 14.602 14.914 1 98.81 13 VAL B CA 1
ATOM 1577 C C . VAL B 1 13 ? -4.781 15.367 14.008 1 98.81 13 VAL B C 1
ATOM 1579 O O . VAL B 1 13 ? -4.711 16.594 13.914 1 98.81 13 VAL B O 1
ATOM 1582 N N . VAL B 1 14 ? -5.672 14.656 13.336 1 98.69 14 VAL B N 1
ATOM 1583 C CA . VAL B 1 14 ? -6.664 15.281 12.469 1 98.69 14 VAL B CA 1
ATOM 1584 C C . VAL B 1 14 ? -7.539 16.234 13.289 1 98.69 14 VAL B C 1
ATOM 1586 O O . VAL B 1 14 ? -7.758 17.375 12.898 1 98.69 14 VAL B O 1
ATOM 1589 N N . LEU B 1 15 ? -7.98 15.766 14.43 1 98.44 15 LEU B N 1
ATOM 1590 C CA . LEU B 1 15 ? -8.82 16.578 15.305 1 98.44 15 LEU B CA 1
ATOM 1591 C C . LEU B 1 15 ? -8.055 17.797 15.805 1 98.44 15 LEU B C 1
ATOM 1593 O O . LEU B 1 15 ? -8.633 18.875 15.969 1 98.44 15 LEU B O 1
ATOM 1597 N N . TYR B 1 16 ? -6.812 17.625 16.078 1 98.75 16 TYR B N 1
ATOM 1598 C CA . TYR B 1 16 ? -5.984 18.734 16.547 1 98.75 16 TYR B CA 1
ATOM 1599 C C . TYR B 1 16 ? -5.941 19.844 15.516 1 98.75 16 TYR B C 1
ATOM 1601 O O . TYR B 1 16 ? -6.113 21.031 15.852 1 98.75 16 TYR B O 1
ATOM 1609 N N . ILE B 1 17 ? -5.684 19.516 14.273 1 98.69 17 ILE B N 1
ATOM 1610 C CA . ILE B 1 17 ? -5.664 20.5 13.195 1 98.69 17 ILE B CA 1
ATOM 1611 C C . ILE B 1 17 ? -7.027 21.172 13.094 1 98.69 17 ILE B C 1
ATOM 1613 O O . ILE B 1 17 ? -7.113 22.391 12.945 1 98.69 17 ILE B O 1
ATOM 1617 N N . MET B 1 18 ? -8.055 20.422 13.219 1 98 18 MET B N 1
ATOM 1618 C CA . MET B 1 18 ? -9.414 20.891 12.977 1 98 18 MET B CA 1
ATOM 1619 C C . MET B 1 18 ? -9.844 21.891 14.047 1 98 18 MET B C 1
ATOM 1621 O O . MET B 1 18 ? -10.781 22.656 13.836 1 98 18 MET B O 1
ATOM 1625 N N . GLN B 1 19 ? -9.211 21.906 15.188 1 96.81 19 GLN B N 1
ATOM 1626 C CA . GLN B 1 19 ? -9.539 22.844 16.25 1 96.81 19 GLN B CA 1
ATOM 1627 C C . GLN B 1 19 ? -9.406 24.297 15.766 1 96.81 19 GLN B C 1
ATOM 1629 O O . GLN B 1 19 ? -10.062 25.188 16.297 1 96.81 19 GLN B O 1
ATOM 1634 N N . SER B 1 20 ? -8.648 24.469 14.805 1 95.94 20 SER B N 1
ATOM 1635 C CA . SER B 1 20 ? -8.398 25.812 14.297 1 95.94 20 SER B CA 1
ATOM 1636 C C . SER B 1 20 ? -9.445 26.219 13.266 1 95.94 20 SER B C 1
ATOM 1638 O O . SER B 1 20 ? -9.414 27.344 12.758 1 95.94 20 SER B O 1
ATOM 1640 N N . PHE B 1 21 ? -10.359 25.297 12.961 1 96.69 21 PHE B N 1
ATOM 1641 C CA . PHE B 1 21 ? -11.367 25.531 11.938 1 96.69 21 PHE B CA 1
ATOM 1642 C C . PHE B 1 21 ? -12.766 25.281 12.484 1 96.69 21 PHE B C 1
ATOM 1644 O O . PHE B 1 21 ? -13.406 24.297 12.141 1 96.69 21 PHE B O 1
ATOM 1651 N N . THR B 1 22 ? -13.312 26.219 13.195 1 90.5 22 THR B N 1
ATOM 1652 C CA . THR B 1 22 ? -14.578 26.078 13.922 1 90.5 22 THR B CA 1
ATOM 1653 C C . THR B 1 22 ? -15.75 25.969 12.945 1 90.5 22 THR B C 1
ATOM 1655 O O . THR B 1 22 ? -16.812 25.469 13.305 1 90.5 22 THR B O 1
ATOM 1658 N N . GLN B 1 23 ? -15.57 26.484 11.75 1 94 23 GLN B N 1
ATOM 1659 C CA . GLN B 1 23 ? -16.641 26.438 10.758 1 94 23 GLN B CA 1
ATOM 1660 C C . GLN B 1 23 ? -16.391 25.328 9.742 1 94 23 GLN B C 1
ATOM 1662 O O . GLN B 1 23 ? -16.938 25.359 8.633 1 94 23 GLN B O 1
ATOM 1667 N N . GLY B 1 24 ? -15.484 24.469 10.07 1 96.88 24 GLY B N 1
ATOM 1668 C CA . GLY B 1 24 ? -15.156 23.391 9.164 1 96.88 24 GLY B CA 1
ATOM 1669 C C . GLY B 1 24 ? -13.938 23.672 8.305 1 96.88 24 GLY B C 1
ATOM 1670 O O . GLY B 1 24 ? -13.461 24.797 8.258 1 96.88 24 GLY B O 1
ATOM 1671 N N . VAL B 1 25 ? -13.422 22.641 7.707 1 98.12 25 VAL B N 1
ATOM 1672 C CA . VAL B 1 25 ? -12.266 22.781 6.832 1 98.12 25 VAL B CA 1
ATOM 1673 C C . VAL B 1 25 ? -12.414 21.844 5.633 1 98.12 25 VAL B C 1
ATOM 1675 O O . VAL B 1 25 ? -12.914 20.719 5.766 1 98.12 25 VAL B O 1
ATOM 1678 N N . ASP B 1 26 ? -12.039 22.375 4.508 1 97.56 26 ASP B N 1
ATOM 1679 C CA . ASP B 1 26 ? -12.141 21.531 3.324 1 97.56 26 ASP B CA 1
ATOM 1680 C C . ASP B 1 26 ? -11.008 20.5 3.291 1 97.56 26 ASP B C 1
ATOM 1682 O O . ASP B 1 26 ? -10 20.656 3.975 1 97.56 26 ASP B O 1
ATOM 1686 N N . TYR B 1 27 ? -11.188 19.422 2.455 1 97.06 27 TYR B N 1
ATOM 1687 C CA . TYR B 1 27 ? -10.227 18.328 2.311 1 97.06 27 TYR B CA 1
ATOM 1688 C C . TYR B 1 27 ? -8.836 18.859 1.989 1 97.06 27 TYR B C 1
ATOM 1690 O O . TYR B 1 27 ? -7.852 18.484 2.629 1 97.06 27 TYR B O 1
ATOM 1698 N N . ILE B 1 28 ? -8.805 19.734 1.016 1 97.81 28 ILE B N 1
ATOM 1699 C CA . ILE B 1 28 ? -7.523 20.203 0.479 1 97.81 28 ILE B CA 1
ATOM 1700 C C . ILE B 1 28 ? -6.715 20.875 1.579 1 97.81 28 ILE B C 1
ATOM 1702 O O . ILE B 1 28 ? -5.566 20.516 1.834 1 97.81 28 ILE B O 1
ATOM 1706 N N . LYS B 1 29 ? -7.309 21.812 2.273 1 97.88 29 LYS B N 1
ATOM 1707 C CA . LYS B 1 29 ? -6.609 22.531 3.326 1 97.88 29 LYS B CA 1
ATOM 1708 C C . LYS B 1 29 ? -6.18 21.594 4.453 1 97.88 29 LYS B C 1
ATOM 1710 O O . LYS B 1 29 ? -5.035 21.656 4.91 1 97.88 29 LYS B O 1
ATOM 1715 N N . LEU B 1 30 ? -7.055 20.703 4.883 1 98.56 30 LEU B N 1
ATOM 1716 C CA . LEU B 1 30 ? -6.766 19.766 5.957 1 98.56 30 LEU B CA 1
ATOM 1717 C C . LEU B 1 30 ? -5.586 18.875 5.59 1 98.56 30 LEU B C 1
ATOM 1719 O O . LEU B 1 30 ? -4.641 18.734 6.367 1 98.56 30 LEU B O 1
ATOM 1723 N N . PHE B 1 31 ? -5.625 18.297 4.391 1 98.62 31 PHE B N 1
ATOM 1724 C CA . PHE B 1 31 ? -4.609 17.344 3.953 1 98.62 31 PHE B CA 1
ATOM 1725 C C . PHE B 1 31 ? -3.266 18.031 3.768 1 98.62 31 PHE B C 1
ATOM 1727 O O . PHE B 1 31 ? -2.219 17.469 4.082 1 98.62 31 PHE B O 1
ATOM 1734 N N . LYS B 1 32 ? -3.316 19.281 3.258 1 98.75 32 LYS B N 1
ATOM 1735 C CA . LYS B 1 32 ? -2.061 19.969 3.002 1 98.75 32 LYS B CA 1
ATOM 1736 C C . LYS B 1 32 ? -1.397 20.406 4.305 1 98.75 32 LYS B C 1
ATOM 1738 O O . LYS B 1 32 ? -0.174 20.344 4.438 1 98.75 32 LYS B O 1
ATOM 1743 N N . ILE B 1 33 ? -2.191 20.828 5.215 1 98.75 33 ILE B N 1
ATOM 1744 C CA . ILE B 1 33 ? -1.627 21.188 6.504 1 98.75 33 ILE B CA 1
ATOM 1745 C C . ILE B 1 33 ? -0.992 19.969 7.164 1 98.75 33 ILE B C 1
ATOM 1747 O O . ILE B 1 33 ? 0.128 20.047 7.672 1 98.75 33 ILE B O 1
ATOM 1751 N N . LEU B 1 34 ? -1.672 18.844 7.145 1 98.81 34 LEU B N 1
ATOM 1752 C CA . LEU B 1 34 ? -1.123 17.594 7.676 1 98.81 34 LEU B CA 1
ATOM 1753 C C . LEU B 1 34 ? 0.161 17.219 6.945 1 98.81 34 LEU B C 1
ATOM 1755 O O . LEU B 1 34 ? 1.141 16.812 7.578 1 98.81 34 LEU B O 1
ATOM 1759 N N . TYR B 1 35 ? 0.177 17.391 5.652 1 98.88 35 TYR B N 1
ATOM 1760 C CA . TYR B 1 35 ? 1.324 17.031 4.832 1 98.88 35 TYR B CA 1
ATOM 1761 C C . TYR B 1 35 ? 2.543 17.875 5.188 1 98.88 35 TYR B C 1
ATOM 1763 O O . TYR B 1 35 ? 3.637 17.344 5.387 1 98.88 35 TYR B O 1
ATOM 1771 N N . PHE B 1 36 ? 2.371 19.156 5.227 1 98.88 36 PHE B N 1
ATOM 1772 C CA . PHE B 1 36 ? 3.482 20.062 5.508 1 98.88 36 PHE B CA 1
ATOM 1773 C C . PHE B 1 36 ? 4.004 19.844 6.926 1 98.88 36 PHE B C 1
ATOM 1775 O O . PHE B 1 36 ? 5.211 19.922 7.164 1 98.88 36 PHE B O 1
ATOM 1782 N N . ALA B 1 37 ? 3.082 19.578 7.863 1 98.88 37 ALA B N 1
ATOM 1783 C CA . ALA B 1 37 ? 3.514 19.266 9.219 1 98.88 37 ALA B CA 1
ATOM 1784 C C . ALA B 1 37 ? 4.34 17.984 9.25 1 98.88 37 ALA B C 1
ATOM 1786 O O . ALA B 1 37 ? 5.379 17.922 9.914 1 98.88 37 ALA B O 1
ATOM 1787 N N . GLN B 1 38 ? 3.875 16.984 8.594 1 98.5 38 GLN B N 1
ATOM 1788 C CA . GLN B 1 38 ? 4.578 15.711 8.5 1 98.5 38 GLN B CA 1
ATOM 1789 C C . GLN B 1 38 ? 5.949 15.883 7.848 1 98.5 38 GLN B C 1
ATOM 1791 O O . GLN B 1 38 ? 6.938 15.312 8.312 1 98.5 38 GLN B O 1
ATOM 1796 N N . GLN B 1 39 ? 5.965 16.609 6.754 1 98.81 39 GLN B N 1
ATOM 1797 C CA . GLN B 1 39 ? 7.223 16.875 6.062 1 98.81 39 GLN B CA 1
ATOM 1798 C C . GLN B 1 39 ? 8.234 17.531 7 1 98.81 39 GLN B C 1
ATOM 1800 O O . GLN B 1 39 ? 9.383 17.109 7.078 1 98.81 39 GLN B O 1
ATOM 1805 N N . ASP B 1 40 ? 7.766 18.578 7.68 1 98.81 40 ASP B N 1
ATOM 1806 C CA . ASP B 1 40 ? 8.617 19.281 8.633 1 98.81 40 ASP B CA 1
ATOM 1807 C C . ASP B 1 40 ? 9.133 18.344 9.719 1 98.81 40 ASP B C 1
ATOM 1809 O O . ASP B 1 40 ? 10.297 18.406 10.102 1 98.81 40 ASP B O 1
ATOM 1813 N N . HIS B 1 41 ? 8.266 17.5 10.25 1 98.88 41 HIS B N 1
ATOM 1814 C CA . HIS B 1 41 ? 8.633 16.562 11.312 1 98.88 41 HIS B CA 1
ATOM 1815 C C . HIS B 1 41 ? 9.664 15.555 10.836 1 98.88 41 HIS B C 1
ATOM 1817 O O . HIS B 1 41 ? 10.57 15.18 11.586 1 98.88 41 HIS B O 1
ATOM 1823 N N . LEU B 1 42 ? 9.555 15.109 9.625 1 98.75 42 LEU B N 1
ATOM 1824 C CA . LEU B 1 42 ? 10.531 14.195 9.039 1 98.75 42 LEU B CA 1
ATOM 1825 C C . LEU B 1 42 ? 11.891 14.867 8.914 1 98.75 42 LEU B C 1
ATOM 1827 O O . LEU B 1 42 ? 12.922 14.25 9.211 1 98.75 42 LEU B O 1
ATOM 1831 N N . VAL B 1 43 ? 11.852 16.109 8.469 1 98.81 43 VAL B N 1
ATOM 1832 C CA . VAL B 1 43 ? 13.094 16.844 8.266 1 98.81 43 VAL B CA 1
ATOM 1833 C C . VAL B 1 43 ? 13.797 17.062 9.602 1 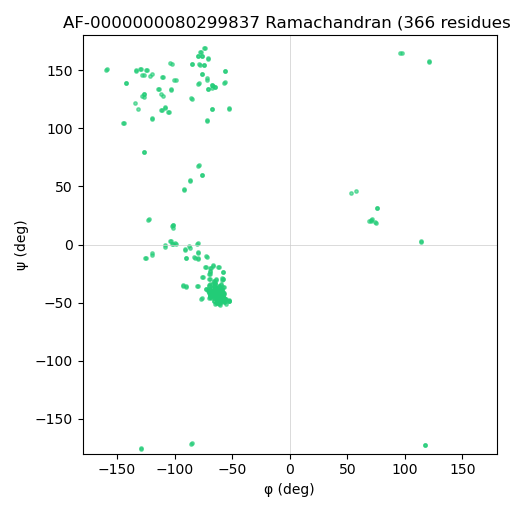98.81 43 VAL B C 1
ATOM 1835 O O . VAL B 1 43 ? 15.016 16.922 9.703 1 98.81 43 VAL B O 1
ATOM 1838 N N . LYS B 1 44 ? 13.023 17.312 10.617 1 98.62 44 LYS B N 1
ATOM 1839 C CA . LYS B 1 44 ? 13.602 17.734 11.891 1 98.62 44 LYS B CA 1
ATOM 1840 C C . LYS B 1 44 ? 13.914 16.531 12.781 1 98.62 44 LYS B C 1
ATOM 1842 O O . LYS B 1 44 ? 14.906 16.531 13.508 1 98.62 44 LYS B O 1
ATOM 1847 N N . TYR B 1 45 ? 13.039 15.477 12.719 1 98.38 45 TYR B N 1
ATOM 1848 C CA . TYR B 1 45 ? 13.125 14.43 13.734 1 98.38 45 TYR B CA 1
ATOM 1849 C C . TYR B 1 45 ? 13.273 13.062 13.094 1 98.38 45 TYR B C 1
ATOM 1851 O O . TYR B 1 45 ? 13.531 12.07 13.773 1 98.38 45 TYR B O 1
ATOM 1859 N N . GLY B 1 46 ? 13.07 12.945 11.789 1 98.25 46 GLY B N 1
ATOM 1860 C CA . GLY B 1 46 ? 13.242 11.695 11.062 1 98.25 46 GLY B CA 1
ATOM 1861 C C . GLY B 1 46 ? 12.125 10.695 11.32 1 98.25 46 GLY B C 1
ATOM 1862 O O . GLY B 1 46 ? 12.297 9.5 11.086 1 98.25 46 GLY B O 1
ATOM 1863 N N . LYS B 1 47 ? 10.984 11.219 11.82 1 97.69 47 LYS B N 1
ATOM 1864 C CA . LYS B 1 47 ? 9.836 10.375 12.133 1 97.69 47 LYS B CA 1
ATOM 1865 C C . LYS B 1 47 ? 8.547 10.984 11.594 1 97.69 47 LYS B C 1
ATOM 1867 O O . LYS B 1 47 ? 8.438 12.203 11.461 1 97.69 47 LYS B O 1
ATOM 1872 N N . VAL B 1 48 ? 7.66 10.062 11.273 1 98.06 48 VAL B N 1
ATOM 1873 C CA . VAL B 1 48 ? 6.359 10.562 10.836 1 98.06 48 VAL B CA 1
ATOM 1874 C C . VAL B 1 48 ? 5.539 10.984 12.047 1 98.06 48 VAL B C 1
ATOM 1876 O O . VAL B 1 48 ? 5.762 10.5 13.156 1 98.06 48 VAL B O 1
ATOM 1879 N N . ILE B 1 49 ? 4.594 11.906 11.836 1 98.56 49 ILE B N 1
ATOM 1880 C CA . ILE B 1 49 ? 3.635 12.258 12.875 1 98.56 49 ILE B CA 1
ATOM 1881 C C . ILE B 1 49 ? 2.57 11.164 12.984 1 98.56 49 ILE B C 1
ATOM 1883 O O . ILE B 1 49 ? 2.236 10.727 14.086 1 98.56 49 ILE B O 1
ATOM 1887 N N . VAL B 1 50 ? 2.057 10.742 11.852 1 98 50 VAL B N 1
ATOM 1888 C CA . VAL B 1 50 ? 1.039 9.695 11.805 1 98 50 VAL B CA 1
ATOM 1889 C C . VAL B 1 50 ? 1.448 8.617 10.797 1 98 50 VAL B C 1
ATOM 1891 O O . VAL B 1 50 ? 2.137 8.906 9.82 1 98 50 VAL B O 1
ATOM 1894 N N . GLU B 1 51 ? 0.984 7.391 11.078 1 94.94 51 GLU B N 1
ATOM 1895 C CA . GLU B 1 51 ? 1.193 6.285 10.148 1 94.94 51 GLU B CA 1
ATOM 1896 C C . GLU B 1 51 ? 0.091 6.234 9.094 1 94.94 51 GLU B C 1
ATOM 1898 O O . GLU B 1 51 ? -0.572 5.207 8.93 1 94.94 51 GLU B O 1
ATOM 1903 N N . ASP B 1 52 ? -0.122 7.266 8.414 1 96.75 52 ASP B N 1
ATOM 1904 C CA . ASP B 1 52 ? -0.998 7.398 7.25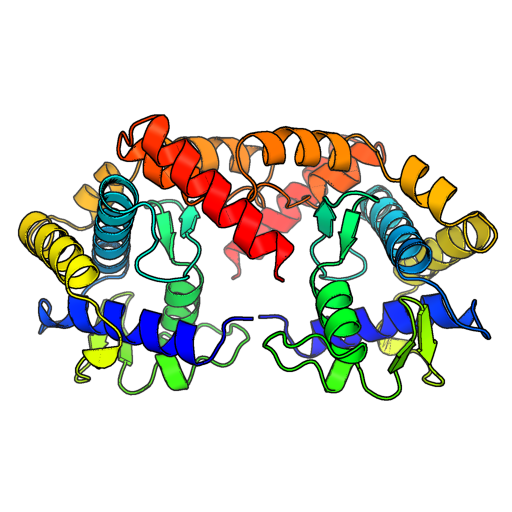 1 96.75 52 ASP B CA 1
ATOM 1905 C C . ASP B 1 52 ? -0.19 7.633 5.977 1 96.75 52 ASP B C 1
ATOM 1907 O O . ASP B 1 52 ? 0.467 8.664 5.832 1 96.75 52 ASP B O 1
ATOM 1911 N N . SER B 1 53 ? -0.246 6.688 5.02 1 95.69 53 SER B N 1
ATOM 1912 C CA . SER B 1 53 ? 0.519 6.816 3.783 1 95.69 53 SER B CA 1
ATOM 1913 C C . SER B 1 53 ? -0.074 7.895 2.879 1 95.69 53 SER B C 1
ATOM 1915 O O . SER B 1 53 ? -1.296 8.016 2.773 1 95.69 53 SER B O 1
ATOM 1917 N N . PHE B 1 54 ? 0.811 8.617 2.244 1 97.88 54 PHE B N 1
ATOM 1918 C CA . PHE B 1 54 ? 0.351 9.648 1.318 1 97.88 54 PHE B CA 1
ATOM 1919 C C . PHE B 1 54 ? 0.408 9.141 -0.12 1 97.88 54 PHE B C 1
ATOM 1921 O O . PHE B 1 54 ? 1.345 8.438 -0.499 1 97.88 54 PHE B O 1
ATOM 1928 N N . ARG B 1 55 ? -0.536 9.492 -0.875 1 97.75 55 ARG B N 1
ATOM 1929 C CA . ARG B 1 55 ? -0.633 9.188 -2.299 1 97.75 55 ARG B CA 1
ATOM 1930 C C . ARG B 1 55 ? -0.794 10.461 -3.121 1 97.75 55 ARG B C 1
ATOM 1932 O O . ARG B 1 55 ? -1.344 11.453 -2.637 1 97.75 55 ARG B O 1
ATOM 1939 N N . ALA B 1 56 ? -0.296 10.406 -4.336 1 97.62 56 ALA B N 1
ATOM 1940 C CA . ALA B 1 56 ? -0.389 11.562 -5.223 1 97.62 56 ALA B CA 1
ATOM 1941 C C . ALA B 1 56 ? -1.725 11.586 -5.961 1 97.62 56 ALA B C 1
ATOM 1943 O O . ALA B 1 56 ? -2.1 10.602 -6.605 1 97.62 56 ALA B O 1
ATOM 1944 N N . LEU B 1 57 ? -2.451 12.648 -5.879 1 95.81 57 LEU B N 1
ATOM 1945 C CA . LEU B 1 57 ? -3.652 12.945 -6.652 1 95.81 57 LEU B CA 1
ATOM 1946 C C . LEU B 1 57 ? -3.561 14.328 -7.293 1 95.81 57 LEU B C 1
ATOM 1948 O O . LEU B 1 57 ? -2.531 15 -7.184 1 95.81 57 LEU B O 1
ATOM 1952 N N . LYS B 1 58 ? -4.578 14.727 -7.91 1 94.44 58 LYS B N 1
ATOM 1953 C CA . LYS B 1 58 ? -4.586 15.93 -8.734 1 94.44 58 LYS B CA 1
ATOM 1954 C C . LYS B 1 58 ? -4.191 17.156 -7.914 1 94.44 58 LYS B C 1
ATOM 1956 O O . LYS B 1 58 ? -3.387 17.969 -8.367 1 94.44 58 LYS B O 1
ATOM 1961 N N . HIS B 1 59 ? -4.672 17.25 -6.723 1 97.25 59 HIS B N 1
ATOM 1962 C CA . HIS B 1 59 ? -4.484 18.469 -5.945 1 97.25 59 HIS B CA 1
ATOM 1963 C C . HIS B 1 59 ? -3.371 18.297 -4.918 1 97.25 59 HIS B C 1
ATOM 1965 O O . HIS B 1 59 ? -3.297 19.062 -3.945 1 97.25 59 HIS B O 1
ATOM 1971 N N . GLY B 1 60 ? -2.543 17.281 -5.086 1 97.94 60 GLY B N 1
ATOM 1972 C CA . GLY B 1 60 ? -1.385 17.109 -4.223 1 97.94 60 GLY B CA 1
ATOM 1973 C C . GLY B 1 60 ? -1.427 15.828 -3.414 1 97.94 60 GLY B C 1
ATOM 1974 O O . GLY B 1 60 ? -2.258 14.953 -3.67 1 97.94 60 GLY B O 1
ATOM 1975 N N . PRO B 1 61 ? -0.461 15.672 -2.471 1 98.56 61 PRO B N 1
ATOM 1976 C CA . PRO B 1 61 ? -0.425 14.484 -1.62 1 98.56 61 PRO B CA 1
ATOM 1977 C C . PRO B 1 61 ? -1.639 14.375 -0.699 1 98.56 61 PRO B C 1
ATOM 1979 O O . PRO B 1 61 ? -2.051 15.375 -0.099 1 98.56 61 PRO B O 1
ATOM 1982 N N . VAL B 1 62 ? -2.164 13.18 -0.651 1 98 62 VAL B N 1
ATOM 1983 C CA . VAL B 1 62 ? -3.357 12.945 0.155 1 98 62 VAL B CA 1
ATOM 1984 C C . VAL B 1 62 ? -3.109 11.781 1.116 1 98 62 VAL B C 1
ATOM 1986 O O . VAL B 1 62 ? -2.574 10.742 0.721 1 98 62 VAL B O 1
ATOM 1989 N N . PRO B 1 63 ? -3.402 11.992 2.436 1 98.19 63 PRO B N 1
ATOM 1990 C CA . PRO B 1 63 ? -3.328 10.859 3.361 1 98.19 63 PRO B CA 1
ATOM 1991 C C . PRO B 1 63 ? -4.406 9.805 3.094 1 98.19 63 PRO B C 1
ATOM 1993 O O . PRO B 1 63 ? -5.594 10.07 3.305 1 98.19 63 PRO B O 1
ATOM 1996 N N . ALA B 1 64 ? -4.031 8.656 2.736 1 95.69 64 ALA B N 1
ATOM 1997 C CA . ALA B 1 64 ? -4.898 7.652 2.123 1 95.69 64 ALA B CA 1
ATOM 1998 C C . ALA B 1 64 ? -5.969 7.184 3.102 1 95.69 64 ALA B C 1
ATOM 2000 O O . ALA B 1 64 ? -7.145 7.074 2.74 1 95.69 64 ALA B O 1
ATOM 2001 N N . TYR B 1 65 ? -5.566 6.848 4.312 1 95.38 65 TYR B N 1
ATOM 2002 C CA . TYR B 1 65 ? -6.52 6.355 5.301 1 95.38 65 TYR B CA 1
ATOM 2003 C C . TYR B 1 65 ? -7.551 7.426 5.641 1 95.38 65 TYR B C 1
ATOM 2005 O O . TYR B 1 65 ? -8.758 7.156 5.645 1 95.38 65 TYR B O 1
ATOM 2013 N N . THR B 1 66 ? -7.074 8.609 5.938 1 97.31 66 THR B N 1
ATOM 2014 C CA . THR B 1 66 ? -7.926 9.742 6.289 1 97.31 66 THR B CA 1
ATOM 2015 C C . THR B 1 66 ? -8.883 10.07 5.145 1 97.31 66 THR B C 1
ATOM 2017 O O . THR B 1 66 ? -10.078 10.281 5.367 1 97.31 66 THR B O 1
ATOM 2020 N N . TYR B 1 67 ? -8.391 10.07 3.977 1 96.69 67 TYR B N 1
ATOM 2021 C CA . TYR B 1 67 ? -9.188 10.398 2.797 1 96.69 67 TYR B CA 1
ATOM 2022 C C . TYR B 1 67 ? -10.312 9.391 2.604 1 96.69 67 TYR B C 1
ATOM 2024 O O . TYR B 1 67 ? -11.469 9.773 2.402 1 96.69 67 TYR B O 1
ATOM 2032 N N . LYS B 1 68 ? -9.977 8.164 2.646 1 93.94 68 LYS B N 1
ATOM 2033 C CA . LYS B 1 68 ? -10.984 7.117 2.492 1 93.94 68 LYS B CA 1
ATOM 2034 C C . LYS B 1 68 ? -12.062 7.23 3.568 1 93.94 68 LYS B C 1
ATOM 2036 O O . LYS B 1 68 ? -13.258 7.117 3.275 1 93.94 68 LYS B O 1
ATOM 2041 N N . ALA B 1 69 ? -11.656 7.43 4.805 1 95.19 69 ALA B N 1
ATOM 2042 C CA . ALA B 1 69 ? -12.586 7.57 5.922 1 95.19 69 ALA B CA 1
ATOM 2043 C C . ALA B 1 69 ? -13.547 8.734 5.688 1 95.19 69 ALA B C 1
ATOM 2045 O O . ALA B 1 69 ? -14.758 8.594 5.887 1 95.19 69 ALA B O 1
ATOM 2046 N N . LEU B 1 70 ? -13.016 9.828 5.258 1 96.75 70 LEU B N 1
ATOM 2047 C CA . LEU B 1 70 ? -13.828 11.016 5.062 1 96.75 70 LEU B CA 1
ATOM 2048 C C . LEU B 1 70 ? -14.773 10.844 3.877 1 96.75 70 LEU B C 1
ATOM 2050 O O . LEU B 1 70 ? -15.891 11.359 3.885 1 96.75 70 LEU B O 1
ATOM 2054 N N . GLN B 1 71 ? -14.297 10.141 2.854 1 94.81 71 GLN B N 1
ATOM 2055 C CA . GLN B 1 71 ? -15.18 9.828 1.732 1 94.81 71 GLN B CA 1
ATOM 2056 C C . GLN B 1 71 ? -16.359 8.969 2.182 1 94.81 71 GLN B C 1
ATOM 2058 O O . GLN B 1 71 ? -17.484 9.172 1.731 1 94.81 71 GLN B O 1
ATOM 2063 N N . ILE B 1 72 ? -16.094 8.07 3.002 1 92.5 72 ILE B N 1
ATOM 2064 C CA . ILE B 1 72 ? -17.141 7.219 3.543 1 92.5 72 ILE B CA 1
ATOM 2065 C C . ILE B 1 72 ? -18.125 8.07 4.348 1 92.5 72 ILE B C 1
ATOM 2067 O O . ILE B 1 72 ? -19.344 7.895 4.234 1 92.5 72 ILE B O 1
ATOM 2071 N N . ALA B 1 73 ? -17.609 8.945 5.145 1 94.56 73 ALA B N 1
ATOM 2072 C CA . ALA B 1 73 ? -18.453 9.852 5.926 1 94.56 73 ALA B CA 1
ATOM 2073 C C . ALA B 1 73 ? -19.359 10.672 5.02 1 94.56 73 ALA B C 1
ATOM 2075 O O . ALA B 1 73 ? -20.469 11.039 5.414 1 94.56 73 ALA B O 1
ATOM 2076 N N . GLU B 1 74 ? -18.906 10.93 3.855 1 94.19 74 GLU B N 1
ATOM 2077 C CA . GLU B 1 74 ? -19.672 11.719 2.904 1 94.19 74 GLU B CA 1
ATOM 2078 C C . GLU B 1 74 ? -20.688 10.852 2.158 1 94.19 74 GLU B C 1
ATOM 2080 O O . GLU B 1 74 ? -21.5 11.359 1.384 1 94.19 74 GLU B O 1
ATOM 2085 N N . GLY B 1 75 ? -20.609 9.484 2.277 1 90.56 75 GLY B N 1
ATOM 2086 C CA . GLY B 1 75 ? -21.625 8.617 1.712 1 90.56 75 GLY B CA 1
ATOM 2087 C C . GLY B 1 75 ? -21.109 7.75 0.577 1 90.56 75 GLY B C 1
ATOM 2088 O O . GLY B 1 75 ? -21.875 7.031 -0.062 1 90.56 75 GLY B O 1
ATOM 2089 N N . LYS B 1 76 ? -19.844 7.844 0.288 1 89.81 76 LYS B N 1
ATOM 2090 C CA . LYS B 1 76 ? -19.297 6.977 -0.754 1 89.81 76 LYS B CA 1
ATOM 2091 C C . LYS B 1 76 ? -19.312 5.516 -0.323 1 89.81 76 LYS B C 1
ATOM 2093 O O . LYS B 1 76 ? -18.984 5.195 0.82 1 89.81 76 LYS B O 1
ATOM 2098 N N . PRO B 1 77 ? -19.75 4.637 -1.215 1 84.38 77 PRO B N 1
ATOM 2099 C CA . PRO B 1 77 ? -19.844 3.213 -0.882 1 84.38 77 PRO B CA 1
ATOM 2100 C C . PRO B 1 77 ? -18.5 2.494 -0.941 1 84.38 77 PRO B C 1
ATOM 2102 O O . PRO B 1 77 ? -18.266 1.7 -1.854 1 84.38 77 PRO B O 1
ATOM 2105 N N . LEU B 1 78 ? -17.688 2.805 -0.077 1 81.88 78 LEU B N 1
ATOM 2106 C CA . LEU B 1 78 ? -16.391 2.152 0.009 1 81.88 78 LEU B CA 1
ATOM 2107 C C . LEU B 1 78 ? -16.359 1.145 1.152 1 81.88 78 LEU B C 1
ATOM 2109 O O . LEU B 1 78 ? -17.156 1.242 2.092 1 81.88 78 LEU B O 1
ATOM 2113 N N . ASP B 1 79 ? -15.469 0.213 1.012 1 76.56 79 ASP B N 1
ATOM 2114 C CA . ASP B 1 79 ? -15.367 -0.845 2.014 1 76.56 79 ASP B CA 1
ATOM 2115 C C . ASP B 1 79 ? -14.492 -0.409 3.186 1 76.56 79 ASP B C 1
ATOM 2117 O O . ASP B 1 79 ? -13.625 0.452 3.031 1 76.56 79 ASP B O 1
ATOM 2121 N N . GLY B 1 80 ? -14.773 -1.066 4.324 1 78.06 80 GLY B N 1
ATOM 2122 C CA . GLY B 1 80 ? -13.938 -0.85 5.496 1 78.06 80 GLY B CA 1
ATOM 2123 C C . GLY B 1 80 ? -14.711 -0.323 6.688 1 78.06 80 GLY B C 1
ATOM 2124 O O . GLY B 1 80 ? -15.836 0.165 6.543 1 78.06 80 GLY B O 1
ATOM 2125 N N . ASN B 1 81 ? -14.125 -0.561 7.816 1 81.56 81 ASN B N 1
ATOM 2126 C CA . ASN B 1 81 ? -14.695 -0.046 9.062 1 81.56 81 ASN B CA 1
ATOM 2127 C C . ASN B 1 81 ? -13.891 1.141 9.594 1 81.56 81 ASN B C 1
ATOM 2129 O O . ASN B 1 81 ? -12.727 0.994 9.961 1 81.56 81 ASN B O 1
ATOM 2133 N N . PHE B 1 82 ? -14.531 2.283 9.594 1 91.5 82 PHE B N 1
ATOM 2134 C CA . PHE B 1 82 ? -13.859 3.504 10.023 1 91.5 82 PHE B CA 1
ATOM 2135 C C . PHE B 1 82 ? -14.609 4.148 11.188 1 91.5 82 PHE B C 1
ATOM 2137 O O . PHE B 1 82 ? -14.484 5.352 11.422 1 91.5 82 PHE B O 1
ATOM 2144 N N . ASP B 1 83 ? -15.383 3.383 11.875 1 91.12 83 ASP B N 1
ATOM 2145 C CA . ASP B 1 83 ? -16.297 3.9 12.898 1 91.12 83 ASP B CA 1
ATOM 2146 C C . ASP B 1 83 ? -15.523 4.641 13.992 1 91.12 83 ASP B C 1
ATOM 2148 O O . ASP B 1 83 ? -15.938 5.715 14.43 1 91.12 83 ASP B O 1
ATOM 2152 N N . GLU B 1 84 ? -14.492 4.047 14.43 1 91.56 84 GLU B N 1
ATOM 2153 C CA . GLU B 1 84 ? -13.703 4.652 15.492 1 91.56 84 GLU B CA 1
ATOM 2154 C C . GLU B 1 84 ? -13.133 6 15.062 1 91.56 84 GLU B C 1
ATOM 2156 O O . GLU B 1 84 ? -13.172 6.969 15.828 1 91.56 84 GLU B O 1
ATOM 2161 N N . PHE B 1 85 ? -12.68 6.102 13.891 1 95.56 85 PHE B N 1
ATOM 2162 C CA . PHE B 1 85 ? -12.094 7.324 13.352 1 95.56 85 PHE B CA 1
ATOM 2163 C C . PHE B 1 85 ? -13.172 8.383 13.125 1 95.56 85 PHE B C 1
ATOM 2165 O O . PHE B 1 85 ? -12.945 9.57 13.383 1 95.56 85 PHE B O 1
ATOM 2172 N N . LEU B 1 86 ? -14.281 8 12.703 1 96.69 86 LEU B N 1
ATOM 2173 C CA . LEU B 1 86 ? -15.297 8.914 12.188 1 96.69 86 LEU B CA 1
ATOM 2174 C C . LEU B 1 86 ? -16.234 9.367 13.305 1 96.69 86 LEU B C 1
ATOM 2176 O O . LEU B 1 86 ? -17.109 10.211 13.078 1 96.69 86 LEU B O 1
ATOM 2180 N N . SER B 1 87 ? -16.016 8.789 14.516 1 95.75 87 SER B N 1
ATOM 2181 C CA . SER B 1 87 ? -16.891 9.18 15.609 1 95.75 87 SER B CA 1
ATOM 2182 C C . SER B 1 87 ? -16.938 10.695 15.773 1 95.75 87 SER B C 1
ATOM 2184 O O . SER B 1 87 ? -15.906 11.328 16 1 95.75 87 SER B O 1
ATOM 2186 N N . ASP B 1 88 ? -18.141 11.367 15.594 1 96.44 88 ASP B N 1
ATOM 2187 C CA . ASP B 1 88 ? -18.406 12.797 15.758 1 96.44 88 ASP B CA 1
ATOM 2188 C C . ASP B 1 88 ? -17.75 13.609 14.648 1 96.44 88 ASP B C 1
ATOM 2190 O O . ASP B 1 88 ? -17.375 14.773 14.859 1 96.44 88 ASP B O 1
ATOM 2194 N N . ILE B 1 89 ? -17.438 13.023 13.555 1 97.38 89 ILE B N 1
ATOM 2195 C CA . ILE B 1 89 ? -16.938 13.711 12.367 1 97.38 89 ILE B CA 1
ATOM 2196 C C . ILE B 1 89 ? -17.984 13.672 11.266 1 97.38 89 ILE B C 1
ATOM 2198 O O . ILE B 1 89 ? -18.547 12.609 10.969 1 97.38 89 ILE B O 1
ATOM 2202 N N . GLU B 1 90 ? -18.281 14.789 10.75 1 97 90 GLU B N 1
ATOM 2203 C CA . GLU B 1 90 ? -19.234 14.914 9.648 1 97 90 GLU B CA 1
ATOM 2204 C C . GLU B 1 90 ? -18.578 15.531 8.422 1 97 90 GLU B C 1
ATOM 2206 O O . GLU B 1 90 ? -17.656 16.344 8.539 1 97 90 GLU B O 1
ATOM 2211 N N . VAL B 1 91 ? -19.016 15.117 7.277 1 97.94 91 VAL B N 1
ATOM 2212 C CA . VAL B 1 91 ? -18.516 15.68 6.027 1 97.94 91 VAL B CA 1
ATOM 2213 C C . VAL B 1 91 ? -19.688 16.125 5.156 1 97.94 91 VAL B C 1
ATOM 2215 O O . VAL B 1 91 ? -20.641 15.359 4.961 1 97.94 91 VAL B O 1
ATOM 2218 N N . ARG B 1 92 ? -19.672 17.312 4.699 1 96.75 92 ARG B N 1
ATOM 2219 C CA . ARG B 1 92 ? -20.625 17.859 3.742 1 96.75 92 ARG B CA 1
ATOM 2220 C C . ARG B 1 92 ? -19.906 18.641 2.641 1 96.75 92 ARG B C 1
ATOM 2222 O O . ARG B 1 92 ? -19.188 19.609 2.916 1 96.75 92 ARG B O 1
ATOM 2229 N N . ASP B 1 93 ? -20.094 18.234 1.371 1 95.38 93 ASP B N 1
ATOM 2230 C CA . ASP B 1 93 ? -19.516 18.906 0.22 1 95.38 93 ASP B CA 1
ATOM 2231 C C . ASP B 1 93 ? -18 19.062 0.384 1 95.38 93 ASP B C 1
ATOM 2233 O O . ASP B 1 93 ? -17.469 20.172 0.257 1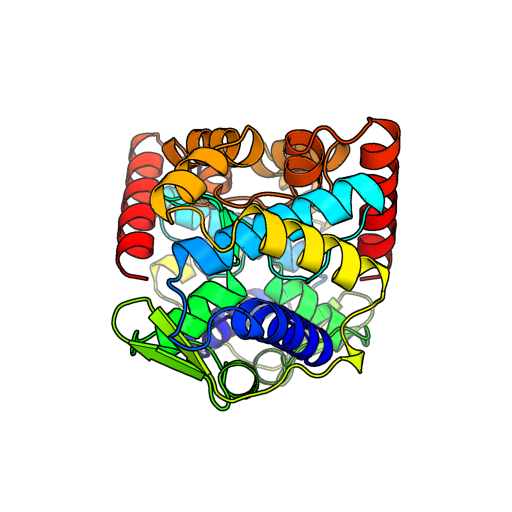 95.38 93 ASP B O 1
ATOM 2237 N N . LYS B 1 94 ? -17.281 18.094 0.808 1 95.81 94 LYS B N 1
ATOM 2238 C CA . LYS B 1 94 ? -15.828 17.984 0.92 1 95.81 94 LY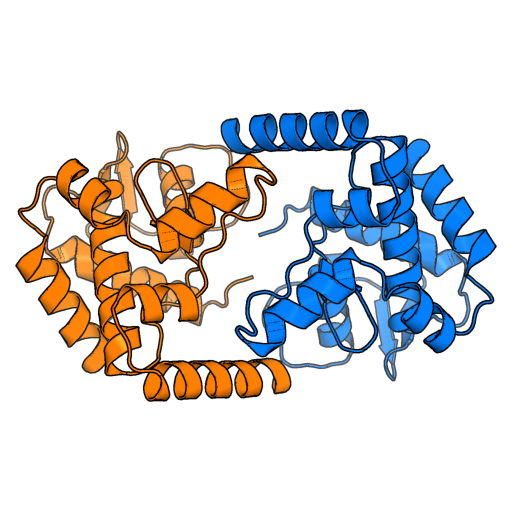S B CA 1
ATOM 2239 C C . LYS B 1 94 ? -15.289 18.875 2.033 1 95.81 94 LYS B C 1
ATOM 2241 O O . LYS B 1 94 ? -14.109 19.219 2.041 1 95.81 94 LYS B O 1
ATOM 2246 N N . LYS B 1 95 ? -16.219 19.219 2.922 1 97.94 95 LYS B N 1
ATOM 2247 C CA . LYS B 1 95 ? -15.852 19.984 4.117 1 97.94 95 LYS B CA 1
ATOM 2248 C C . LYS B 1 95 ? -16.062 19.156 5.379 1 97.94 95 LYS B C 1
ATOM 2250 O O . LYS B 1 95 ? -17.109 18.5 5.531 1 97.94 95 LYS B O 1
ATOM 2255 N N . VAL B 1 96 ? -15.125 19.156 6.238 1 98.44 96 VAL B N 1
ATOM 2256 C CA . VAL B 1 96 ? -15.125 18.312 7.418 1 98.44 96 VAL B CA 1
ATOM 2257 C C . VAL B 1 96 ? -15.5 19.125 8.648 1 98.44 96 VAL B C 1
ATOM 2259 O O . VAL B 1 96 ? -14.977 20.234 8.852 1 98.44 96 VAL B O 1
ATOM 2262 N N . TYR B 1 97 ? -16.375 18.625 9.43 1 97.94 97 TYR B N 1
ATOM 2263 C CA . TYR B 1 97 ? -16.828 19.25 10.664 1 97.94 97 TYR B CA 1
ATOM 2264 C C . TYR B 1 97 ? -16.703 18.297 11.844 1 97.94 97 TYR B C 1
ATOM 2266 O O . TYR B 1 97 ? -16.859 17.078 11.68 1 97.94 97 TYR B O 1
ATOM 2274 N N . THR B 1 98 ? -16.406 18.828 12.977 1 97.19 98 THR B N 1
ATOM 2275 C CA . THR B 1 98 ? -16.391 17.984 14.164 1 97.19 98 THR B CA 1
ATOM 2276 C C . THR B 1 98 ? -16.531 18.828 15.43 1 97.19 98 THR B C 1
ATOM 2278 O O . THR B 1 98 ? -16.172 20 15.445 1 97.19 98 THR B O 1
ATOM 2281 N N . SER B 1 99 ? -17.125 18.219 16.453 1 94.81 99 SER B N 1
ATOM 2282 C CA . SER B 1 99 ? -17.156 18.812 17.781 1 94.81 99 SER B CA 1
ATOM 2283 C C . SER B 1 99 ? -16.234 18.078 18.75 1 94.81 99 SER B C 1
ATOM 2285 O O . SER B 1 99 ? -16.094 18.484 19.906 1 94.81 99 SER B O 1
ATOM 2287 N N . ALA B 1 100 ? -15.609 17.062 18.188 1 96.5 100 ALA B N 1
ATOM 2288 C CA . ALA B 1 100 ? -14.727 16.25 19.016 1 96.5 100 ALA B CA 1
ATOM 2289 C C . ALA B 1 100 ? -13.422 17 19.312 1 96.5 100 ALA B C 1
ATOM 2291 O O . ALA B 1 100 ? -13.008 17.859 18.547 1 96.5 100 ALA B O 1
ATOM 2292 N N . VAL B 1 101 ? -12.805 16.609 20.469 1 96.88 101 VAL B N 1
ATOM 2293 C CA . VAL B 1 101 ? -11.516 17.172 20.875 1 96.88 101 VAL B CA 1
ATOM 2294 C C . VAL B 1 101 ? -10.43 16.109 20.766 1 96.88 101 VAL B C 1
ATOM 2296 O O . VAL B 1 101 ? -10.68 14.922 21 1 96.88 101 VAL B O 1
ATOM 2299 N N . PRO B 1 102 ? -9.25 16.547 20.375 1 98.06 102 PRO B N 1
ATOM 2300 C CA . PRO B 1 102 ? -8.172 15.562 20.234 1 98.06 102 PRO B CA 1
ATOM 2301 C C . PRO B 1 102 ? -7.738 14.969 21.562 1 98.06 102 PRO B C 1
ATOM 2303 O O . PRO B 1 102 ? -7.695 15.672 22.578 1 98.06 102 PRO B O 1
ATOM 2306 N N . ASP B 1 103 ? -7.531 13.703 21.578 1 98.19 103 ASP B N 1
ATOM 2307 C CA . ASP B 1 103 ? -6.828 13.086 22.703 1 98.19 103 ASP B CA 1
ATOM 2308 C C . ASP B 1 103 ? -5.34 13.438 22.672 1 98.19 103 ASP B C 1
ATOM 2310 O O . ASP B 1 103 ? -4.574 12.844 21.906 1 98.19 103 ASP B O 1
ATOM 2314 N N . MET B 1 104 ? -4.914 14.289 23.547 1 98.25 104 MET B N 1
ATOM 2315 C CA . MET B 1 104 ? -3.574 14.867 23.531 1 98.25 104 MET B CA 1
ATOM 2316 C C . MET B 1 104 ? -2.531 13.828 23.938 1 98.25 104 MET B C 1
ATOM 2318 O O . MET B 1 104 ? -1.332 14.039 23.734 1 98.25 104 MET B O 1
ATOM 2322 N N . ASP B 1 105 ? -2.945 12.656 24.453 1 98.19 105 ASP B N 1
ATOM 2323 C CA . ASP B 1 105 ? -2.023 11.594 24.844 1 98.19 105 ASP B CA 1
ATOM 2324 C C . ASP B 1 105 ? -1.309 11.016 23.625 1 98.19 105 ASP B C 1
ATOM 2326 O O . ASP B 1 105 ? -0.234 10.422 23.75 1 98.19 105 ASP B O 1
ATOM 2330 N N . TYR B 1 106 ? -1.913 11.297 22.469 1 98.06 106 TYR B N 1
ATOM 2331 C CA . TYR B 1 106 ? -1.346 10.727 21.25 1 98.06 106 TYR B CA 1
ATOM 2332 C C . TYR B 1 106 ? -0.484 11.75 20.516 1 98.06 106 TYR B C 1
ATOM 2334 O O . TYR B 1 106 ? 0.087 11.445 19.469 1 98.06 106 TYR B O 1
ATOM 2342 N N . ILE B 1 107 ? -0.333 12.93 21.016 1 98.44 107 ILE B N 1
ATOM 2343 C CA . ILE B 1 107 ? 0.396 14 20.359 1 98.44 107 ILE B CA 1
ATOM 2344 C C . ILE B 1 107 ? 1.573 14.445 21.219 1 98.44 107 ILE B C 1
ATOM 2346 O O . ILE B 1 107 ? 1.384 15.094 22.25 1 98.44 107 ILE B O 1
ATOM 2350 N N . SER B 1 108 ? 2.732 14.094 20.781 1 98.25 108 SER B N 1
ATOM 2351 C CA . SER B 1 108 ? 3.932 14.461 21.531 1 98.25 108 SER B CA 1
ATOM 2352 C C . SER B 1 108 ? 4.242 15.945 21.375 1 98.25 108 SER B C 1
ATOM 2354 O O . SER B 1 108 ? 3.666 16.625 20.516 1 98.25 108 SER B O 1
ATOM 2356 N N . GLY B 1 109 ? 5.195 16.438 22.203 1 98.38 109 GLY B N 1
ATOM 2357 C CA . GLY B 1 109 ? 5.645 17.812 22.062 1 98.38 109 GLY B CA 1
ATOM 2358 C C . GLY B 1 109 ? 6.211 18.125 20.688 1 98.38 109 GLY B C 1
ATOM 2359 O O . GLY B 1 109 ? 5.949 19.188 20.125 1 98.38 109 GLY B O 1
ATOM 2360 N N . ALA B 1 110 ? 6.996 17.234 20.156 1 98.56 110 ALA B N 1
ATOM 2361 C CA . ALA B 1 110 ? 7.578 17.391 18.828 1 98.56 110 ALA B CA 1
ATOM 2362 C C . ALA B 1 110 ? 6.492 17.453 17.766 1 98.56 110 ALA B C 1
ATOM 2364 O O . ALA B 1 110 ? 6.566 18.266 16.844 1 98.56 110 ALA B O 1
ATOM 2365 N N . ASN B 1 111 ? 5.496 16.547 17.875 1 98.69 111 ASN B N 1
ATOM 2366 C CA . ASN B 1 111 ? 4.359 16.594 16.969 1 98.69 111 ASN B CA 1
ATOM 2367 C C . ASN B 1 111 ? 3.674 17.953 16.984 1 98.69 111 ASN B C 1
ATOM 2369 O O . ASN B 1 111 ? 3.449 18.562 15.938 1 98.69 111 ASN B O 1
ATOM 2373 N N . LYS B 1 112 ? 3.393 18.359 18.172 1 98.69 112 LYS B N 1
ATOM 2374 C CA . LYS B 1 112 ? 2.652 19.594 18.391 1 98.69 112 LYS B CA 1
ATOM 2375 C C . LYS B 1 112 ? 3.387 20.781 17.781 1 98.69 112 LYS B C 1
ATOM 2377 O O . LYS B 1 112 ? 2.764 21.672 17.188 1 98.69 112 LYS B O 1
ATOM 2382 N N . ARG B 1 113 ? 4.656 20.844 17.969 1 98.75 113 ARG B N 1
ATOM 2383 C CA . ARG B 1 113 ? 5.461 21.938 17.453 1 98.75 113 ARG B CA 1
ATOM 2384 C C . ARG B 1 113 ? 5.312 22.047 15.93 1 98.75 113 ARG B C 1
ATOM 2386 O O . ARG B 1 113 ? 5.102 23.141 15.398 1 98.75 113 ARG B O 1
ATOM 2393 N N . CYS B 1 114 ? 5.422 20.953 15.25 1 98.81 114 CYS B N 1
ATOM 2394 C CA . CYS B 1 114 ? 5.316 20.953 13.797 1 98.81 114 CYS B CA 1
ATOM 2395 C C . CYS B 1 114 ? 3.889 21.234 13.352 1 98.81 114 CYS B C 1
ATOM 2397 O O . CYS B 1 114 ? 3.674 21.953 12.359 1 98.81 114 CYS B O 1
ATOM 2399 N N . LEU B 1 115 ? 2.936 20.688 14.031 1 98.88 115 LEU B N 1
ATOM 2400 C CA . LEU B 1 115 ? 1.533 20.938 13.727 1 98.88 115 LEU B CA 1
ATOM 2401 C C . LEU B 1 115 ? 1.201 22.422 13.906 1 98.88 115 LEU B C 1
ATOM 2403 O O . LEU B 1 115 ? 0.582 23.031 13.031 1 98.88 115 LEU B O 1
ATOM 2407 N N . ASP B 1 116 ? 1.669 22.984 15.008 1 98.81 116 ASP B N 1
ATOM 2408 C CA . ASP B 1 116 ? 1.419 24.391 15.289 1 98.81 116 ASP B CA 1
ATOM 2409 C C . ASP B 1 116 ? 2.041 25.281 14.211 1 98.81 116 ASP B C 1
ATOM 2411 O O . ASP B 1 116 ? 1.425 26.25 13.766 1 98.81 116 ASP B O 1
ATOM 2415 N N . ALA B 1 117 ? 3.213 24.953 13.852 1 98.81 117 ALA B N 1
ATOM 2416 C CA . ALA B 1 117 ? 3.908 25.734 12.836 1 98.81 117 ALA B CA 1
ATOM 2417 C C . ALA B 1 117 ? 3.16 25.703 11.508 1 98.81 117 ALA B C 1
ATOM 2419 O O . ALA B 1 117 ? 3 26.719 10.844 1 98.81 117 ALA B O 1
ATOM 2420 N N . ALA B 1 118 ? 2.725 24.5 11.078 1 98.75 118 ALA B N 1
ATOM 2421 C CA . ALA B 1 118 ? 1.996 24.359 9.82 1 98.75 118 ALA B CA 1
ATOM 2422 C C . ALA B 1 118 ? 0.658 25.094 9.875 1 98.75 118 ALA B C 1
ATOM 2424 O O . ALA B 1 118 ? 0.284 25.781 8.922 1 98.75 118 ALA B O 1
ATOM 2425 N N . ILE B 1 119 ? -0.053 24.938 10.953 1 98.69 119 ILE B N 1
ATOM 2426 C CA . ILE B 1 119 ? -1.346 25.594 11.117 1 98.69 119 ILE B CA 1
ATOM 2427 C C . ILE B 1 119 ? -1.168 27.109 11.055 1 98.69 119 ILE B C 1
ATOM 2429 O O . ILE B 1 119 ? -1.879 27.797 10.312 1 98.69 119 ILE B O 1
ATOM 2433 N N . ALA B 1 120 ? -0.218 27.625 11.836 1 98.5 120 ALA B N 1
ATOM 2434 C CA . ALA B 1 120 ? 0.029 29.062 11.875 1 98.5 120 ALA B CA 1
ATOM 2435 C C . ALA B 1 120 ? 0.354 29.609 10.484 1 98.5 120 ALA B C 1
ATOM 2437 O O . ALA B 1 120 ? -0.096 30.688 10.109 1 98.5 120 ALA B O 1
ATOM 2438 N N . LYS B 1 121 ? 1.026 28.891 9.734 1 98.31 121 LYS B N 1
ATOM 2439 C CA . LYS B 1 121 ? 1.517 29.344 8.438 1 98.31 121 LYS B CA 1
ATOM 2440 C C . LYS B 1 121 ? 0.423 29.25 7.375 1 98.31 121 LYS B C 1
ATOM 2442 O O . LYS B 1 121 ? 0.347 30.094 6.477 1 98.31 121 LYS B O 1
ATOM 2447 N N . TYR B 1 122 ? -0.45 28.188 7.48 1 98.06 122 TYR B N 1
ATOM 2448 C CA . TYR B 1 122 ? -1.228 27.859 6.289 1 98.06 122 TYR B CA 1
ATOM 2449 C C . TYR B 1 122 ? -2.723 27.984 6.566 1 98.06 122 TYR B C 1
ATOM 2451 O O . TYR B 1 122 ? -3.537 27.922 5.645 1 98.06 122 TYR B O 1
ATOM 2459 N N . LYS B 1 123 ? -3.152 28.172 7.789 1 97.25 123 LYS B N 1
ATOM 2460 C CA . LYS B 1 123 ? -4.57 28.141 8.133 1 97.25 123 LYS B CA 1
ATOM 2461 C C . LYS B 1 123 ? -5.355 29.172 7.328 1 97.25 123 LYS B C 1
ATOM 2463 O O . LYS B 1 123 ? -6.531 28.969 7.02 1 97.25 123 LYS B O 1
ATOM 2468 N N . ASP B 1 124 ? -4.711 30.297 6.949 1 96.88 124 ASP B N 1
ATOM 2469 C CA . ASP B 1 124 ? -5.422 31.359 6.25 1 96.88 124 ASP B CA 1
ATOM 2470 C C . ASP B 1 124 ? -5.105 31.344 4.758 1 96.88 124 ASP B C 1
ATOM 2472 O O . ASP B 1 124 ? -5.52 32.25 4.02 1 96.88 124 ASP B O 1
ATOM 2476 N N . THR B 1 125 ? -4.344 30.422 4.301 1 97.38 125 THR B N 1
ATOM 2477 C CA . THR B 1 125 ? -3.986 30.297 2.893 1 97.38 125 THR B CA 1
ATOM 2478 C C . THR B 1 125 ? -5.117 29.641 2.107 1 97.38 125 THR B C 1
ATOM 2480 O O . THR B 1 125 ? -5.75 28.688 2.59 1 97.38 125 THR B O 1
ATOM 2483 N N . ASP B 1 126 ? -5.371 30.141 0.964 1 97.38 126 ASP B N 1
ATOM 2484 C CA . ASP B 1 126 ? -6.367 29.547 0.081 1 97.38 126 ASP B CA 1
ATOM 2485 C C . ASP B 1 126 ? -6.047 28.078 -0.204 1 97.38 126 ASP B C 1
ATOM 2487 O O . ASP B 1 126 ? -4.887 27.719 -0.434 1 97.38 126 ASP B O 1
ATOM 2491 N N . PRO B 1 127 ? -7.066 27.25 -0.223 1 96.56 127 PRO B N 1
ATOM 2492 C CA . PRO B 1 127 ? -6.828 25.812 -0.415 1 96.56 127 PRO B CA 1
ATOM 2493 C C . PRO B 1 127 ? -6.125 25.516 -1.732 1 96.56 127 PRO B C 1
ATOM 2495 O O . PRO B 1 127 ? -5.266 24.625 -1.784 1 96.56 127 PRO B O 1
ATOM 2498 N N . TYR B 1 128 ? -6.438 26.203 -2.789 1 96.44 128 TYR B N 1
ATOM 2499 C CA . TYR B 1 128 ? -5.84 25.891 -4.082 1 96.44 128 TYR B CA 1
ATOM 2500 C C . TYR B 1 128 ? -4.406 26.406 -4.156 1 96.44 128 TYR B C 1
ATOM 2502 O O . TYR B 1 128 ? -3.561 25.797 -4.824 1 96.44 128 TYR B O 1
ATOM 2510 N N . ASP B 1 129 ? -4.16 27.438 -3.414 1 97.5 129 ASP B N 1
ATOM 2511 C CA . ASP B 1 129 ? -2.773 27.859 -3.268 1 97.5 129 ASP B CA 1
ATOM 2512 C C . ASP B 1 129 ? -1.951 26.812 -2.518 1 97.5 129 ASP B C 1
ATOM 2514 O O . ASP B 1 129 ? -0.796 26.562 -2.863 1 97.5 129 ASP B O 1
ATOM 2518 N N . LEU B 1 130 ? -2.545 26.25 -1.521 1 97.44 130 LEU B N 1
ATOM 2519 C CA . LEU B 1 130 ? -1.882 25.188 -0.773 1 97.44 130 LEU B CA 1
ATOM 2520 C C . LEU B 1 130 ? -1.63 23.984 -1.661 1 97.44 130 LEU B C 1
ATOM 2522 O O . LEU B 1 130 ? -0.589 23.328 -1.549 1 97.44 130 LEU B O 1
ATOM 2526 N N . SER B 1 131 ? -2.656 23.672 -2.439 1 97.69 131 SER B N 1
ATOM 2527 C CA . SER B 1 131 ? -2.488 22.594 -3.414 1 97.69 131 SER B CA 1
ATOM 2528 C C . SER B 1 131 ? -1.26 22.828 -4.285 1 97.69 131 SER B C 1
ATOM 2530 O O . SER B 1 131 ? -0.405 21.938 -4.414 1 97.69 131 SER B O 1
ATOM 2532 N N . ASP B 1 132 ? -1.116 24 -4.809 1 97.88 132 ASP B N 1
ATOM 2533 C CA . ASP B 1 132 ? 0.011 24.344 -5.672 1 97.88 132 ASP B CA 1
ATOM 2534 C C . ASP B 1 132 ? 1.335 24.219 -4.922 1 97.88 132 ASP B C 1
ATOM 2536 O O . ASP B 1 132 ? 2.316 23.703 -5.469 1 97.88 132 ASP B O 1
ATOM 2540 N N . LEU B 1 133 ? 1.296 24.625 -3.73 1 97.56 133 LEU B N 1
ATOM 2541 C CA . LEU B 1 133 ? 2.502 24.578 -2.91 1 97.56 133 LEU B CA 1
ATOM 2542 C C . LEU B 1 133 ? 2.922 23.141 -2.652 1 97.56 133 LEU B C 1
ATOM 2544 O O . LEU B 1 133 ? 4.113 22.844 -2.516 1 97.56 133 LEU B O 1
ATOM 2548 N N . SER B 1 134 ? 1.997 22.25 -2.549 1 98.12 134 SER B N 1
ATOM 2549 C CA . SER B 1 134 ? 2.273 20.859 -2.197 1 98.12 134 SER B CA 1
ATOM 2550 C C . SER B 1 134 ? 2.768 20.078 -3.406 1 98.12 134 SER B C 1
ATOM 2552 O O . SER B 1 134 ? 3.168 18.906 -3.277 1 98.12 134 SER B O 1
ATOM 2554 N N . HIS B 1 135 ? 2.729 20.703 -4.586 1 98.06 135 HIS B N 1
ATOM 2555 C CA . HIS B 1 135 ? 3.258 20.062 -5.785 1 98.06 135 HIS B CA 1
ATOM 2556 C C . HIS B 1 135 ? 4.781 20.094 -5.797 1 98.06 135 HIS B C 1
ATOM 2558 O O . HIS B 1 135 ? 5.387 20.609 -6.738 1 98.06 135 HIS B O 1
ATOM 2564 N N . ASP B 1 136 ? 5.316 19.484 -4.777 1 98.31 136 ASP B N 1
ATOM 2565 C CA . ASP B 1 136 ? 6.766 19.453 -4.613 1 98.31 136 ASP B CA 1
ATOM 2566 C C . ASP B 1 136 ? 7.383 18.297 -5.395 1 98.31 136 ASP B C 1
ATOM 2568 O O . ASP B 1 136 ? 6.707 17.672 -6.219 1 98.31 136 ASP B O 1
ATOM 2572 N N . SER B 1 137 ? 8.68 18.062 -5.176 1 98.38 137 SER B N 1
ATOM 2573 C CA . SER B 1 137 ? 9.398 17.062 -5.961 1 98.38 137 SER B CA 1
ATOM 2574 C C . SER B 1 137 ? 8.852 15.664 -5.691 1 98.38 137 SER B C 1
ATOM 2576 O O . SER B 1 137 ? 8.828 14.82 -6.59 1 98.38 137 SER B O 1
ATOM 2578 N N . ALA B 1 138 ? 8.453 15.391 -4.438 1 98.44 138 ALA B N 1
ATOM 2579 C CA . ALA B 1 138 ? 7.91 14.078 -4.105 1 98.44 138 ALA B CA 1
ATOM 2580 C C . ALA B 1 138 ? 6.617 13.812 -4.871 1 98.44 138 ALA B C 1
ATOM 2582 O O . ALA B 1 138 ? 6.441 12.742 -5.449 1 98.44 138 ALA B O 1
ATOM 2583 N N . TRP B 1 139 ? 5.742 14.789 -4.855 1 98.5 139 TRP B N 1
ATOM 2584 C CA . TRP B 1 139 ? 4.48 14.68 -5.578 1 98.5 139 TRP B CA 1
ATOM 2585 C C . TRP B 1 139 ? 4.719 14.602 -7.082 1 98.5 139 TRP B C 1
ATOM 2587 O O . TRP B 1 139 ? 4.129 13.766 -7.77 1 98.5 139 TRP B O 1
ATOM 2597 N N . GLU B 1 140 ? 5.574 15.43 -7.602 1 98.12 140 GLU B N 1
ATOM 2598 C CA . GLU B 1 140 ? 5.852 15.477 -9.031 1 98.12 140 GLU B CA 1
ATOM 2599 C C . GLU B 1 140 ? 6.395 14.141 -9.531 1 98.12 140 GLU B C 1
ATOM 2601 O O . GLU B 1 140 ? 6.016 13.672 -10.609 1 98.12 140 GLU B O 1
ATOM 2606 N N . GLU B 1 141 ? 7.254 13.594 -8.789 1 97.31 141 GLU B N 1
ATOM 2607 C CA . GLU B 1 141 ? 7.809 12.305 -9.172 1 97.31 141 GLU B CA 1
ATOM 2608 C C . GLU B 1 141 ? 6.727 11.227 -9.227 1 97.31 141 GLU B C 1
ATOM 2610 O O . GLU B 1 141 ? 6.68 10.438 -10.164 1 97.31 141 GLU B O 1
ATOM 2615 N N . ALA B 1 142 ? 5.914 11.227 -8.219 1 96.88 142 ALA B N 1
ATOM 2616 C CA . ALA B 1 142 ? 4.816 10.266 -8.195 1 96.88 142 ALA B CA 1
ATOM 2617 C C . ALA B 1 142 ? 3.867 10.484 -9.367 1 96.88 142 ALA B C 1
ATOM 2619 O O . ALA B 1 142 ? 3.422 9.523 -10 1 96.88 142 ALA B O 1
ATOM 2620 N N . MET B 1 143 ? 3.602 11.742 -9.664 1 96.25 143 MET B N 1
ATOM 2621 C CA . MET B 1 143 ? 2.695 12.078 -10.758 1 96.25 143 MET B CA 1
ATOM 2622 C C . MET B 1 143 ? 3.277 11.648 -12.102 1 96.25 143 MET B C 1
ATOM 2624 O O . MET B 1 143 ? 2.537 11.281 -13.016 1 96.25 143 MET B O 1
ATOM 2628 N N . THR B 1 144 ? 4.562 11.68 -12.195 1 96.25 144 THR B N 1
ATOM 2629 C CA . THR B 1 144 ? 5.227 11.211 -13.406 1 96.25 144 THR B CA 1
ATOM 2630 C C . THR B 1 144 ? 5.086 9.695 -13.547 1 96.25 144 THR B C 1
ATOM 2632 O O . THR B 1 144 ? 4.762 9.203 -14.625 1 96.25 144 THR B O 1
ATOM 2635 N N . ARG B 1 145 ? 5.277 8.992 -12.492 1 94.94 145 ARG B N 1
ATOM 2636 C CA . ARG B 1 145 ? 5.207 7.535 -12.508 1 94.94 145 ARG B CA 1
ATOM 2637 C C . ARG B 1 145 ? 3.801 7.055 -12.844 1 94.94 145 ARG B C 1
ATOM 2639 O O . ARG B 1 145 ? 3.631 6.039 -13.516 1 94.94 145 ARG B O 1
ATOM 2646 N N . ILE B 1 146 ? 2.771 7.785 -12.414 1 94.62 146 ILE B N 1
ATOM 2647 C CA . ILE B 1 146 ? 1.396 7.312 -12.523 1 94.62 146 ILE B CA 1
ATOM 2648 C C . ILE B 1 146 ? 0.943 7.363 -13.977 1 94.62 146 ILE B C 1
ATOM 2650 O O . ILE B 1 146 ? -0.021 6.695 -14.359 1 94.62 146 ILE B O 1
ATOM 2654 N N . GLN B 1 147 ? 1.631 8.148 -14.797 1 92.38 147 GLN B N 1
ATOM 2655 C CA . GLN B 1 147 ? 1.296 8.211 -16.219 1 92.38 147 GLN B CA 1
ATOM 2656 C C . GLN B 1 147 ? 1.46 6.844 -16.875 1 92.38 147 GLN B C 1
ATOM 2658 O O . GLN B 1 147 ? 0.659 6.465 -17.734 1 92.38 147 GLN B O 1
ATOM 2663 N N . ASP B 1 148 ? 2.459 6.117 -16.422 1 93.06 148 ASP B N 1
ATOM 2664 C CA . ASP B 1 148 ? 2.74 4.797 -16.969 1 93.06 148 ASP B CA 1
ATOM 2665 C C . ASP B 1 148 ? 2.039 3.707 -16.172 1 93.06 148 ASP B C 1
ATOM 2667 O O . ASP B 1 148 ? 1.675 2.66 -16.703 1 93.06 148 ASP B O 1
ATOM 2671 N N . ASP B 1 149 ? 1.982 3.969 -14.953 1 95.62 149 ASP B N 1
ATOM 2672 C CA . ASP B 1 149 ? 1.482 2.949 -14.039 1 95.62 149 ASP B CA 1
ATOM 2673 C C . ASP B 1 149 ? 0.688 3.58 -12.898 1 95.62 149 ASP B C 1
ATOM 2675 O O . ASP B 1 149 ? 1.269 4.055 -11.914 1 95.62 149 ASP B O 1
ATOM 2679 N N . PRO B 1 150 ? -0.626 3.482 -12.953 1 94.75 150 PRO B N 1
ATOM 2680 C CA . PRO B 1 150 ? -1.497 4.152 -11.984 1 94.75 150 PRO B CA 1
ATOM 2681 C C . PRO B 1 150 ? -1.265 3.674 -10.547 1 94.75 150 PRO B C 1
ATOM 2683 O O . PRO B 1 150 ? -1.626 4.371 -9.594 1 94.75 150 PRO B O 1
ATOM 2686 N N . GLN B 1 151 ? -0.666 2.529 -10.297 1 94.56 151 GLN B N 1
ATOM 2687 C CA . GLN B 1 151 ? -0.427 2.004 -8.953 1 94.56 151 GLN B CA 1
ATOM 2688 C C . GLN B 1 151 ? 0.784 2.674 -8.312 1 94.56 151 GLN B C 1
ATOM 2690 O O . GLN B 1 151 ? 1.012 2.531 -7.109 1 94.56 151 GLN B O 1
ATOM 2695 N N . LYS B 1 152 ? 1.544 3.389 -9.078 1 95.5 152 LYS B N 1
ATOM 2696 C CA . LYS B 1 152 ? 2.771 3.988 -8.562 1 95.5 152 LYS B CA 1
ATOM 2697 C C . LYS B 1 152 ? 2.514 5.398 -8.031 1 95.5 152 LYS B C 1
ATOM 2699 O O . LYS B 1 152 ? 3.271 6.324 -8.328 1 95.5 152 LYS B O 1
ATOM 2704 N N . ASN B 1 153 ? 1.425 5.551 -7.215 1 95.62 153 ASN B N 1
ATOM 2705 C CA . ASN B 1 153 ? 1.021 6.855 -6.707 1 95.62 153 ASN B CA 1
ATOM 2706 C C . ASN B 1 153 ? 1.456 7.055 -5.258 1 95.62 153 ASN B C 1
ATOM 2708 O O . ASN B 1 153 ? 1.234 8.117 -4.676 1 95.62 153 ASN B O 1
ATOM 2712 N N . PHE B 1 154 ? 2.133 6.031 -4.707 1 96.06 154 PHE B N 1
ATOM 2713 C CA . PHE B 1 154 ? 2.602 6.078 -3.326 1 96.06 154 PHE B CA 1
ATOM 2714 C C . PHE B 1 154 ? 3.756 7.062 -3.178 1 96.06 154 PHE B C 1
ATOM 2716 O O . PHE B 1 154 ? 4.676 7.074 -3.996 1 96.06 154 PHE B O 1
ATOM 2723 N N . ILE B 1 155 ? 3.719 7.918 -2.166 1 98.06 155 ILE B N 1
ATOM 2724 C CA . ILE B 1 155 ? 4.805 8.828 -1.825 1 98.06 155 ILE B CA 1
ATOM 2725 C C . ILE B 1 155 ? 5.488 8.359 -0.542 1 98.06 155 ILE B C 1
ATOM 2727 O O . ILE B 1 155 ? 4.883 8.375 0.532 1 98.06 155 ILE B O 1
ATOM 2731 N N . THR B 1 156 ? 6.734 8.023 -0.589 1 98 156 THR B N 1
ATOM 2732 C CA . THR B 1 156 ? 7.434 7.449 0.554 1 98 156 THR B CA 1
ATOM 2733 C C . THR B 1 156 ? 7.836 8.539 1.546 1 98 156 THR B C 1
ATOM 2735 O O . THR B 1 156 ? 7.898 9.719 1.19 1 98 156 THR B O 1
ATOM 2738 N N . ILE B 1 157 ? 8.133 8.141 2.754 1 98.06 157 ILE B N 1
ATOM 2739 C CA . ILE B 1 157 ? 8.516 9.117 3.77 1 98.06 157 ILE B CA 1
ATOM 2740 C C . ILE B 1 157 ? 9.883 9.703 3.436 1 98.06 157 ILE B C 1
ATOM 2742 O O . ILE B 1 157 ? 10.164 10.867 3.736 1 98.06 157 ILE B O 1
ATOM 2746 N N . ILE B 1 158 ? 10.727 8.945 2.789 1 98.5 158 ILE B N 1
ATOM 2747 C CA . ILE B 1 158 ? 12.031 9.453 2.369 1 98.5 158 ILE B CA 1
ATOM 2748 C C . ILE B 1 158 ? 11.844 10.492 1.261 1 98.5 158 ILE B C 1
ATOM 2750 O O . ILE B 1 158 ? 12.5 11.539 1.266 1 98.5 158 ILE B O 1
ATOM 2754 N N . ASP B 1 159 ? 10.945 10.203 0.283 1 98.44 159 ASP B N 1
ATOM 2755 C CA . ASP B 1 159 ? 10.648 11.188 -0.755 1 98.44 159 ASP B CA 1
ATOM 2756 C C . ASP B 1 159 ? 10.117 12.484 -0.147 1 98.44 159 ASP B C 1
ATOM 2758 O O . ASP B 1 159 ? 10.453 13.578 -0.61 1 98.44 159 ASP B O 1
ATOM 2762 N N . ILE B 1 160 ? 9.297 12.359 0.869 1 98.75 160 ILE B N 1
ATOM 2763 C CA . ILE B 1 160 ? 8.742 13.531 1.539 1 98.75 160 ILE B CA 1
ATOM 2764 C C . ILE B 1 160 ? 9.859 14.305 2.23 1 98.75 160 ILE B C 1
ATOM 2766 O O . ILE B 1 160 ? 9.938 15.531 2.117 1 98.75 160 ILE B O 1
ATOM 2770 N N . ALA B 1 161 ? 10.734 13.602 2.934 1 98.81 161 ALA B N 1
ATOM 2771 C CA . ALA B 1 161 ? 11.852 14.234 3.625 1 98.81 161 ALA B CA 1
ATOM 2772 C C . ALA B 1 161 ? 12.766 14.961 2.641 1 98.81 161 ALA B C 1
ATOM 2774 O O . ALA B 1 161 ? 13.18 16.094 2.895 1 98.81 161 ALA B O 1
ATOM 2775 N N . ARG B 1 162 ? 13.039 14.32 1.54 1 98.69 162 ARG B N 1
ATOM 2776 C CA . ARG B 1 162 ? 13.891 14.922 0.521 1 98.69 162 ARG B CA 1
ATOM 2777 C C . ARG B 1 162 ? 13.242 16.172 -0.067 1 98.69 162 ARG B C 1
ATOM 2779 O O . ARG B 1 162 ? 13.914 17.188 -0.282 1 98.69 162 ARG B O 1
ATOM 2786 N N . ALA B 1 163 ? 11.977 16.094 -0.334 1 98.62 163 ALA B N 1
ATOM 2787 C CA . ALA B 1 163 ? 11.25 17.25 -0.856 1 98.62 163 ALA B CA 1
ATOM 2788 C C . ALA B 1 163 ? 11.312 18.422 0.118 1 98.62 163 ALA B C 1
ATOM 2790 O O . ALA B 1 163 ? 11.312 19.578 -0.297 1 98.62 163 ALA B O 1
ATOM 2791 N N . GLY B 1 164 ? 11.305 18.094 1.438 1 98.62 164 GLY B N 1
ATOM 2792 C CA . GLY B 1 164 ? 11.43 19.109 2.473 1 98.62 164 GLY B CA 1
ATOM 2793 C C . GLY B 1 164 ? 12.859 19.562 2.689 1 98.62 164 GLY B C 1
ATOM 2794 O O . GLY B 1 164 ? 13.133 20.344 3.613 1 98.62 164 GLY B O 1
ATOM 2795 N N . LYS B 1 165 ? 13.844 19.016 1.904 1 98.5 165 LYS B N 1
ATOM 2796 C CA . LYS B 1 165 ? 15.25 19.391 1.913 1 98.5 165 LYS B CA 1
ATOM 2797 C C . LYS B 1 165 ? 15.961 18.828 3.141 1 98.5 165 LYS B C 1
ATOM 2799 O O . LYS B 1 165 ? 16.844 19.484 3.707 1 98.5 165 LYS B O 1
ATOM 2804 N N . ALA B 1 166 ? 15.5 17.703 3.561 1 98.62 166 ALA B N 1
ATOM 2805 C CA . ALA B 1 166 ? 16.25 17.016 4.613 1 98.62 166 ALA B CA 1
ATOM 2806 C C . ALA B 1 166 ? 17.688 16.781 4.195 1 98.62 166 ALA B C 1
ATOM 2808 O O . ALA B 1 166 ? 17.969 16.547 3.018 1 98.62 166 ALA B O 1
ATOM 2809 N N . THR B 1 167 ? 18.641 16.766 5.141 1 98.31 167 THR B N 1
ATOM 2810 C CA . THR B 1 167 ? 20.047 16.438 4.855 1 98.31 167 THR B CA 1
ATOM 2811 C C . THR B 1 167 ? 20.188 14.953 4.539 1 98.31 167 THR B C 1
ATOM 2813 O O . THR B 1 167 ? 19.328 14.148 4.883 1 98.31 167 THR B O 1
ATOM 2816 N N . GLU B 1 168 ? 21.281 14.633 3.881 1 97.56 168 GLU B N 1
ATOM 2817 C CA . GLU B 1 168 ? 21.531 13.227 3.574 1 97.56 168 GLU B CA 1
ATOM 2818 C C . GLU B 1 168 ? 21.719 12.406 4.848 1 97.56 168 GLU B C 1
ATOM 2820 O O . GLU B 1 168 ? 21.344 11.234 4.902 1 97.56 168 GLU B O 1
ATOM 2825 N N . ASP B 1 169 ? 22.234 13.055 5.844 1 98.38 169 ASP B N 1
ATOM 2826 C CA . ASP B 1 169 ? 22.359 12.383 7.133 1 98.38 169 ASP B CA 1
ATOM 2827 C C . ASP B 1 169 ? 21 12.008 7.699 1 98.38 169 ASP B C 1
ATOM 2829 O O . ASP B 1 169 ? 20.812 10.914 8.234 1 98.38 169 ASP B O 1
ATOM 2833 N N . MET B 1 170 ? 20.125 12.906 7.621 1 98.5 170 MET B N 1
ATOM 2834 C CA . MET B 1 170 ? 18.766 12.656 8.109 1 98.5 170 MET B CA 1
ATOM 2835 C C . MET B 1 170 ? 18.078 11.57 7.277 1 98.5 170 MET B C 1
ATOM 2837 O O . MET B 1 170 ? 17.406 10.703 7.82 1 98.5 170 MET B O 1
ATOM 2841 N N . VAL B 1 171 ? 18.234 11.641 5.98 1 98.38 171 VAL B N 1
ATOM 2842 C CA . VAL B 1 171 ? 17.672 10.633 5.09 1 98.38 171 VAL B CA 1
ATOM 2843 C C . VAL B 1 171 ? 18.234 9.258 5.449 1 98.38 171 VAL B C 1
ATOM 2845 O O . VAL B 1 171 ? 17.484 8.273 5.492 1 98.38 171 VAL B O 1
ATOM 2848 N N . ASP B 1 172 ? 19.531 9.188 5.711 1 98.12 172 ASP B N 1
ATOM 2849 C CA . ASP B 1 172 ? 20.156 7.938 6.125 1 98.12 172 ASP B CA 1
ATOM 2850 C C . ASP B 1 172 ? 19.578 7.441 7.449 1 98.12 172 ASP B C 1
ATOM 2852 O O . ASP B 1 172 ? 19.391 6.238 7.629 1 98.12 172 ASP B O 1
ATOM 2856 N N . TYR B 1 173 ? 19.422 8.383 8.344 1 98.25 173 TYR B N 1
ATOM 2857 C CA . TYR B 1 173 ? 18.812 8.047 9.633 1 98.25 173 TYR B CA 1
ATOM 2858 C C . TYR B 1 173 ? 17.438 7.434 9.445 1 98.25 173 TYR B C 1
ATOM 2860 O O . TYR B 1 173 ? 17.125 6.406 10.047 1 98.25 173 TYR B O 1
ATOM 2868 N N . ILE B 1 174 ? 16.625 8.023 8.617 1 98.12 174 ILE B N 1
ATOM 2869 C CA . ILE B 1 174 ? 15.273 7.539 8.336 1 98.12 174 ILE B CA 1
ATOM 2870 C C . ILE B 1 174 ? 15.344 6.148 7.711 1 98.12 174 ILE B C 1
ATOM 2872 O O . ILE B 1 174 ? 14.586 5.254 8.086 1 98.12 174 ILE B O 1
ATOM 2876 N N . ARG B 1 175 ? 16.188 5.992 6.762 1 97 175 ARG B N 1
ATOM 2877 C CA . ARG B 1 175 ? 16.359 4.715 6.078 1 97 175 ARG B CA 1
ATOM 2878 C C . ARG B 1 175 ? 16.719 3.611 7.07 1 97 175 ARG B C 1
ATOM 2880 O O . ARG B 1 175 ? 16.141 2.523 7.031 1 97 175 ARG B O 1
ATOM 2887 N N . GLU B 1 176 ? 17.625 3.857 7.957 1 96.19 176 GLU B N 1
ATOM 2888 C CA . GLU B 1 176 ? 18.062 2.877 8.945 1 96.19 176 GLU B CA 1
ATOM 2889 C C . GLU B 1 176 ? 16.922 2.496 9.891 1 96.19 176 GLU B C 1
ATOM 2891 O O . GLU B 1 176 ? 16.797 1.331 10.266 1 96.19 176 GLU B O 1
ATOM 2896 N N . LYS B 1 177 ? 16.219 3.451 10.281 1 95.25 177 LYS B N 1
ATOM 2897 C CA . LYS B 1 177 ? 15.078 3.184 11.148 1 95.25 177 LYS B CA 1
ATOM 2898 C C . LYS B 1 177 ? 14.047 2.297 10.453 1 95.25 177 LYS B C 1
ATOM 2900 O O . LYS B 1 177 ? 13.438 1.435 11.086 1 95.25 177 LYS B O 1
ATOM 2905 N N . GLN B 1 178 ? 13.844 2.521 9.164 1 93.69 178 GLN B N 1
ATOM 2906 C CA . GLN B 1 178 ? 12.906 1.705 8.391 1 93.69 178 GLN B CA 1
ATOM 2907 C C . GLN B 1 178 ? 13.414 0.271 8.258 1 93.69 178 GLN B C 1
ATOM 2909 O O . GLN B 1 178 ? 12.633 -0.678 8.328 1 93.69 178 GLN B O 1
ATOM 2914 N N . ILE B 1 179 ? 14.719 0.146 8.023 1 91.56 179 ILE B N 1
ATOM 2915 C CA . ILE B 1 179 ? 15.32 -1.175 7.887 1 91.56 179 ILE B CA 1
ATOM 2916 C C . ILE B 1 179 ? 15.141 -1.963 9.18 1 91.56 179 ILE B C 1
ATOM 2918 O O . ILE B 1 179 ? 14.766 -3.137 9.156 1 91.56 179 ILE B O 1
ATOM 2922 N N . VAL B 1 180 ? 15.297 -1.292 10.305 1 88.94 180 VAL B N 1
ATOM 2923 C CA . VAL B 1 180 ? 15.18 -1.93 11.609 1 88.94 180 VAL B CA 1
ATOM 2924 C C . VAL B 1 180 ? 13.727 -2.314 11.867 1 88.94 180 VAL B C 1
ATOM 2926 O O . VAL B 1 180 ? 13.445 -3.414 12.352 1 88.94 180 VAL B O 1
ATOM 2929 N N . LYS B 1 181 ? 12.805 -1.471 11.523 1 85.81 181 LYS B N 1
ATOM 2930 C CA . LYS B 1 181 ? 11.383 -1.736 11.703 1 85.81 181 LYS B CA 1
ATOM 2931 C C . LYS B 1 181 ? 10.938 -2.941 10.875 1 85.81 181 LYS B C 1
ATOM 2933 O O . LYS B 1 181 ? 10.164 -3.777 11.359 1 85.81 181 LYS B O 1
ATOM 2938 N N . ASN B 1 182 ? 11.422 -3.027 9.672 1 80.94 182 ASN B N 1
ATOM 2939 C CA . ASN B 1 182 ? 11.055 -4.113 8.766 1 80.94 182 ASN B CA 1
ATOM 2940 C C . ASN B 1 182 ? 11.625 -5.449 9.234 1 80.94 182 ASN B C 1
ATOM 2942 O O . ASN B 1 182 ? 11.031 -6.5 8.992 1 80.94 182 ASN B O 1
ATOM 2946 N N . ALA B 1 183 ? 12.805 -5.402 9.828 1 75.31 183 ALA B N 1
ATOM 2947 C CA . ALA B 1 183 ? 13.445 -6.617 10.32 1 75.31 183 ALA B CA 1
ATOM 2948 C C . ALA B 1 183 ? 12.695 -7.176 11.531 1 75.31 183 ALA B C 1
ATOM 2950 O O . ALA B 1 183 ? 12.711 -8.383 11.773 1 75.31 183 ALA B O 1
ATOM 2951 N N . LEU B 1 184 ? 12.016 -6.289 12.211 1 66.31 184 LEU B N 1
ATOM 2952 C CA . LEU B 1 184 ? 11.312 -6.68 13.422 1 66.31 184 LEU B CA 1
ATOM 2953 C C . LEU B 1 184 ? 9.891 -7.125 13.109 1 66.31 184 LEU B C 1
ATOM 2955 O O . LEU B 1 184 ? 9.195 -7.664 13.977 1 66.31 184 LEU B O 1
ATOM 2959 N N . SER B 1 185 ? 9.359 -6.898 11.875 1 63.03 185 SER B N 1
ATOM 2960 C CA . SER B 1 185 ? 7.988 -7.234 11.508 1 63.03 185 SER B CA 1
ATOM 2961 C C . SER B 1 185 ? 7.922 -8.586 10.805 1 63.03 185 SER B C 1
ATOM 2963 O O . SER B 1 185 ? 8.891 -9.016 10.18 1 63.03 185 SER B O 1
#